Protein AF-0000000075746565 (afdb_homodimer)

pLDDT: mean 94.01, std 10.02, range [43.0, 98.94]

Organism: Desulfohalobium retbaense (strain ATCC 49708 / DSM 5692 / JCM 16813 / HR100) (NCBI:txid485915)

Sequence (376 aa):
MHNPKQRLAQLLLEKSYIEGEVTLTSGRKSDYYFDCKQTALHAEGGYLLGTLFLDLLPLDVQGVAGMTLGADPLVSAVSVLSHIQGRGLPACIVRKKAKGHGTNQFLEGMANFSDGMRVAVLEDVVTTGGSLLTACERVAAAGLEITGVYCVLDRLEGGRERLRDAGYSLTALFTRDELLRAGRGEDVMHNPKQRLAQLLLEKSYIEGEVTLTSGRKSDYYFDCKQTALHAEGGYLLGTLFLDLLPLDVQGVAGMTLGADPLVSAVSVLSHIQGRGLPACIVRKKAKGHGTNQFLEGMANFSDGMRVAVLEDVVTTGGSLLTACERVAAAGLEITGVYCVLDRLEGGRERLRDAGYSLTALFTRDELLRAGRGEDV

Structure (mmCIF, N/CA/C/O backbone):
data_AF-0000000075746565-model_v1
#
loop_
_entity.id
_entity.type
_entity.pdbx_description
1 polymer 'Orotate phosphoribosyltransferase'
#
loop_
_atom_site.group_PDB
_atom_site.id
_atom_site.type_symbol
_atom_site.label_atom_id
_atom_site.label_alt_id
_atom_site.label_comp_id
_atom_site.label_asym_id
_atom_site.label_entity_id
_atom_site.label_seq_id
_atom_site.pdbx_PDB_ins_code
_atom_site.Cartn_x
_atom_site.Cartn_y
_atom_site.Cartn_z
_atom_site.occupancy
_atom_site.B_iso_or_equiv
_atom_site.auth_seq_id
_atom_site.auth_comp_id
_atom_site.auth_asym_id
_atom_site.auth_atom_id
_atom_site.pdbx_PDB_model_num
ATOM 1 N N . MET A 1 1 ? -14.766 23.766 -11.961 1 43.09 1 MET A N 1
ATOM 2 C CA . MET A 1 1 ? -13.68 22.812 -12.18 1 43.09 1 MET A CA 1
ATOM 3 C C . MET A 1 1 ? -13.18 22.234 -10.859 1 43.09 1 MET A C 1
ATOM 5 O O . MET A 1 1 ? -12.859 22.984 -9.93 1 43.09 1 MET A O 1
ATOM 9 N N . HIS A 1 2 ? -13.578 20.953 -10.398 1 65.81 2 HIS A N 1
ATOM 10 C CA . HIS A 1 2 ? -13.594 20.516 -9.008 1 65.81 2 HIS A CA 1
ATOM 11 C C . HIS A 1 2 ? -12.188 20.469 -8.43 1 65.81 2 HIS A C 1
ATOM 13 O O . HIS A 1 2 ? -11.266 19.938 -9.055 1 65.81 2 HIS A O 1
ATOM 19 N N . ASN A 1 3 ? -11.781 21.438 -7.586 1 90.94 3 ASN A N 1
ATOM 20 C CA . ASN A 1 3 ? -10.57 21.547 -6.785 1 90.94 3 ASN A CA 1
ATOM 21 C C . ASN A 1 3 ? -10.227 20.219 -6.117 1 90.94 3 ASN A C 1
ATOM 23 O O . ASN A 1 3 ? -10.961 19.75 -5.242 1 90.94 3 ASN A O 1
ATOM 27 N N . PRO A 1 4 ? -9.211 19.484 -6.77 1 96.31 4 PRO A N 1
ATOM 28 C CA . PRO A 1 4 ? -8.875 18.156 -6.246 1 96.31 4 PRO A CA 1
ATOM 29 C C . PRO A 1 4 ? -8.703 18.156 -4.727 1 96.31 4 PRO A C 1
ATOM 31 O O . PRO A 1 4 ? -9.086 17.188 -4.062 1 96.31 4 PRO A O 1
ATOM 34 N N . LYS A 1 5 ? -8.109 19.188 -4.219 1 97.62 5 LYS A N 1
ATOM 35 C CA . LYS A 1 5 ? -7.906 19.25 -2.775 1 97.62 5 LYS A CA 1
ATOM 36 C C . LYS A 1 5 ? -9.234 19.359 -2.039 1 97.62 5 LYS A C 1
ATOM 38 O O . LYS A 1 5 ? -9.422 18.766 -0.975 1 97.62 5 LYS A O 1
ATOM 43 N N . GLN A 1 6 ? -10.18 20.109 -2.557 1 97.69 6 GLN A N 1
ATOM 44 C CA . GLN A 1 6 ? -11.508 20.203 -1.971 1 97.69 6 GLN A CA 1
ATOM 45 C C . GLN A 1 6 ? -12.25 18.875 -2.041 1 97.69 6 GLN A C 1
ATOM 47 O O . GLN A 1 6 ? -12.906 18.469 -1.077 1 97.69 6 GLN A O 1
ATOM 52 N N . ARG A 1 7 ? -12.18 18.266 -3.197 1 97.94 7 ARG A N 1
ATOM 53 C CA . ARG A 1 7 ? -12.812 16.953 -3.344 1 97.94 7 ARG A CA 1
ATOM 54 C C . ARG A 1 7 ? -12.227 15.953 -2.354 1 97.94 7 ARG A C 1
ATOM 56 O O . ARG A 1 7 ? -12.969 15.18 -1.741 1 97.94 7 ARG A O 1
ATOM 63 N N . LEU A 1 8 ? -10.898 15.984 -2.197 1 98.62 8 LEU A N 1
ATOM 64 C CA . LEU A 1 8 ? -10.266 15.117 -1.215 1 98.62 8 LEU A CA 1
ATOM 65 C C . LEU A 1 8 ? -10.781 15.414 0.188 1 98.62 8 LEU A C 1
ATOM 67 O O . LEU A 1 8 ? -11.055 14.492 0.96 1 98.62 8 LEU A O 1
ATOM 71 N N . ALA A 1 9 ? -10.867 16.672 0.493 1 98.5 9 ALA A N 1
ATOM 72 C CA . ALA A 1 9 ? -11.367 17.047 1.811 1 98.5 9 ALA A CA 1
ATOM 73 C C . ALA A 1 9 ? -12.758 16.469 2.059 1 98.5 9 ALA A C 1
ATOM 75 O O . ALA A 1 9 ? -13.039 15.969 3.148 1 98.5 9 ALA A O 1
ATOM 76 N N . GLN A 1 10 ? -13.609 16.5 1.092 1 98.25 10 GLN A N 1
ATOM 77 C CA . GLN A 1 10 ? -14.953 15.961 1.209 1 98.25 10 GLN A CA 1
ATOM 78 C C . GLN A 1 10 ? -14.914 14.453 1.472 1 98.25 10 GLN A C 1
ATOM 80 O O . GLN A 1 10 ? -15.641 13.953 2.334 1 98.25 10 GLN A O 1
ATOM 85 N N . LEU A 1 11 ? -14.078 13.797 0.753 1 98.5 11 LEU A N 1
ATOM 86 C CA . LEU A 1 11 ? -13.961 12.352 0.941 1 98.5 11 LEU A CA 1
ATOM 87 C C . LEU A 1 11 ? -13.398 12.031 2.322 1 98.5 11 LEU A C 1
ATOM 89 O O . LEU A 1 11 ? -13.844 11.086 2.975 1 98.5 11 LEU A O 1
ATOM 93 N N . LEU A 1 12 ? -12.398 12.797 2.748 1 98.62 12 LEU A N 1
ATOM 94 C CA . LEU A 1 12 ? -11.82 12.602 4.074 1 98.62 12 LEU A CA 1
ATOM 95 C C . LEU A 1 12 ? -12.875 12.789 5.16 1 98.62 12 LEU A C 1
ATOM 97 O O . LEU A 1 12 ? -12.938 12 6.105 1 98.62 12 LEU A O 1
ATOM 101 N N . LEU A 1 13 ? -13.648 13.766 5.031 1 98 13 LEU A N 1
ATOM 102 C CA . LEU A 1 13 ? -14.703 14.016 6.016 1 98 13 LEU A CA 1
ATOM 103 C C . LEU A 1 13 ? -15.742 12.898 5.984 1 98 13 LEU A C 1
ATOM 105 O O . LEU A 1 13 ? -16.281 12.516 7.027 1 98 13 LEU A O 1
ATOM 109 N N . GLU A 1 14 ? -16.016 12.406 4.867 1 97.62 14 GLU A N 1
ATOM 110 C CA . GLU A 1 14 ? -17.016 11.359 4.691 1 97.62 14 GLU A CA 1
ATOM 111 C C . GLU A 1 14 ? -16.516 10.016 5.219 1 97.62 14 GLU A C 1
ATOM 113 O O . GLU A 1 14 ? -17.266 9.281 5.863 1 97.62 14 GLU A O 1
ATOM 118 N N . LYS A 1 15 ? -15.219 9.734 4.996 1 97.62 15 LYS A N 1
ATOM 119 C CA . LYS A 1 15 ? -14.75 8.367 5.184 1 97.62 15 LYS A CA 1
ATOM 120 C C . LYS A 1 15 ? -13.828 8.258 6.395 1 97.62 15 LYS A C 1
ATOM 122 O O . LYS A 1 15 ? -13.727 7.199 7.012 1 97.62 15 LYS A O 1
ATOM 127 N N . SER A 1 16 ? -13.195 9.336 6.762 1 97.88 16 SER A N 1
ATOM 128 C CA . SER A 1 16 ? -12.055 9.195 7.664 1 97.88 16 SER A CA 1
ATOM 129 C C . SER A 1 16 ? -12.258 10.008 8.945 1 97.88 16 SER A C 1
ATOM 131 O O . SER A 1 16 ? -11.539 9.812 9.922 1 97.88 16 SER A O 1
ATOM 133 N N . TYR A 1 17 ? -13.164 10.883 8.961 1 96.69 17 TYR A N 1
ATOM 134 C CA . TYR A 1 17 ? -13.359 11.828 10.055 1 96.69 17 TYR A CA 1
ATOM 135 C C . TYR A 1 17 ? -14.633 11.508 10.836 1 96.69 17 TYR A C 1
ATOM 137 O O . TYR A 1 17 ? -15.727 11.484 10.266 1 96.69 17 TYR A O 1
ATOM 145 N N . ILE A 1 18 ? -14.5 11.242 12.125 1 93.38 18 ILE A N 1
ATOM 146 C CA . ILE A 1 18 ? -15.648 10.992 12.984 1 93.38 18 ILE A CA 1
ATOM 147 C C . ILE A 1 18 ? -15.617 11.938 14.18 1 93.38 18 ILE A C 1
ATOM 149 O O . ILE A 1 18 ? -14.648 11.938 14.953 1 93.38 18 ILE A O 1
ATOM 153 N N . GLU A 1 19 ? -16.578 12.695 14.328 1 92 19 GLU A N 1
ATOM 154 C CA . GLU A 1 19 ? -16.688 13.578 15.484 1 92 19 GLU A CA 1
ATOM 155 C C . GLU A 1 19 ? -17.109 12.805 16.734 1 92 19 GLU A C 1
ATOM 157 O O . GLU A 1 19 ? -17.938 11.891 16.641 1 92 19 GLU A O 1
ATOM 162 N N . GLY A 1 20 ? -16.547 13.102 17.875 1 91.06 20 GLY A N 1
ATOM 163 C CA . GLY A 1 20 ? -16.859 12.477 19.141 1 91.06 20 GLY A CA 1
ATOM 164 C C . GLY A 1 20 ? -15.656 12.305 20.047 1 91.06 20 GLY A C 1
ATOM 165 O O . GLY A 1 20 ? -14.516 12.328 19.578 1 91.06 20 GLY A O 1
ATOM 166 N N . GLU A 1 21 ? -15.961 12.141 21.297 1 90.81 21 GLU A N 1
ATOM 167 C CA . GLU A 1 21 ? -14.867 12 22.25 1 90.81 21 GLU A CA 1
ATOM 168 C C . GLU A 1 21 ? -14.172 10.648 22.109 1 90.81 21 GLU A C 1
ATOM 170 O O . GLU A 1 21 ? -14.828 9.617 22.016 1 90.81 21 GLU A O 1
ATOM 175 N N . VAL A 1 22 ? -12.898 10.727 21.953 1 86.12 22 VAL A N 1
ATOM 176 C CA . VAL A 1 22 ? -12.086 9.516 21.891 1 86.12 22 VAL A CA 1
ATOM 177 C C . VAL A 1 22 ? -10.844 9.672 22.75 1 86.12 22 VAL A C 1
ATOM 179 O O . VAL A 1 22 ? -10.406 10.797 23.016 1 86.12 22 VAL A O 1
ATOM 182 N N . THR A 1 23 ? -10.469 8.508 23.328 1 83.81 23 THR A N 1
ATOM 183 C CA . THR A 1 23 ? -9.219 8.5 24.078 1 83.81 23 THR A CA 1
ATOM 184 C C . THR A 1 23 ? -8.055 8.086 23.188 1 83.81 23 THR A C 1
ATOM 186 O O . THR A 1 23 ? -8.094 7.02 22.562 1 83.81 23 THR A O 1
ATOM 189 N N . LEU A 1 24 ? -7.098 8.898 23.156 1 77.5 24 LEU A N 1
ATOM 190 C CA . LEU A 1 24 ? -5.91 8.633 22.359 1 77.5 24 LEU A CA 1
ATOM 191 C C . LEU A 1 24 ? -4.984 7.648 23.062 1 77.5 24 LEU A C 1
ATOM 193 O O . LEU A 1 24 ? -5.145 7.379 24.25 1 77.5 24 LEU A O 1
ATOM 197 N N . THR A 1 25 ? -4.086 7.055 22.281 1 69.31 25 THR A N 1
ATOM 198 C CA . THR A 1 25 ? -3.143 6.094 22.828 1 69.31 25 THR A CA 1
ATOM 199 C C . THR A 1 25 ? -2.359 6.707 23.984 1 69.31 25 THR A C 1
ATOM 201 O O . THR A 1 25 ? -1.927 6 24.906 1 69.31 25 THR A O 1
ATOM 204 N N . SER A 1 26 ? -2.209 7.949 23.984 1 72.69 26 SER A N 1
ATOM 205 C CA . SER A 1 26 ? -1.484 8.68 25.031 1 72.69 26 SER A CA 1
ATOM 206 C C . SER A 1 26 ? -2.312 8.805 26.297 1 72.69 26 SER A C 1
ATOM 208 O O . SER A 1 26 ? -1.796 9.195 27.344 1 72.69 26 SER A O 1
ATOM 210 N N . GLY A 1 27 ? -3.57 8.438 26.125 1 76.38 27 GLY A N 1
ATOM 211 C CA . GLY A 1 27 ? -4.484 8.625 27.234 1 76.38 27 GLY A CA 1
ATOM 212 C C . GLY A 1 27 ? -5.223 9.953 27.172 1 76.38 27 GLY A C 1
ATOM 213 O O . GLY A 1 27 ? -6.203 10.156 27.891 1 76.38 27 GLY A O 1
ATOM 214 N N . ARG A 1 28 ? -4.785 10.867 26.297 1 82.44 28 ARG A N 1
ATOM 215 C CA . ARG A 1 28 ? -5.449 12.156 26.125 1 82.44 28 ARG A CA 1
ATOM 216 C C . ARG A 1 28 ? -6.797 11.992 25.438 1 82.44 28 ARG A C 1
ATOM 218 O O . ARG A 1 28 ? -7.008 11.031 24.688 1 82.44 28 ARG A O 1
ATOM 225 N N . LYS A 1 29 ? -7.688 12.984 25.75 1 88.38 29 LYS A N 1
ATOM 226 C CA . LYS A 1 29 ? -9 12.953 25.109 1 88.38 29 LYS A CA 1
ATOM 227 C C . LYS A 1 29 ? -9.023 13.828 23.859 1 88.38 29 LYS A C 1
ATOM 229 O O . LYS A 1 29 ? -8.383 14.883 23.812 1 88.38 29 LYS A O 1
ATOM 234 N N . SER A 1 30 ? -9.609 13.273 22.828 1 87.75 30 SER A N 1
ATOM 235 C CA . SER A 1 30 ? -9.859 14.031 21.609 1 87.75 30 SER A CA 1
ATOM 236 C C . SER A 1 30 ? -11.344 14.094 21.281 1 87.75 30 SER A C 1
ATOM 238 O O . SER A 1 30 ? -12.109 13.203 21.656 1 87.75 30 SER A O 1
ATOM 240 N N . ASP A 1 31 ? -11.648 15.156 20.578 1 92.56 31 ASP A N 1
ATOM 241 C CA . ASP A 1 31 ? -13.062 15.328 20.25 1 92.56 31 ASP A CA 1
ATOM 242 C C . ASP A 1 31 ? -13.367 14.812 18.844 1 92.56 31 ASP A C 1
ATOM 244 O O . ASP A 1 31 ? -14.477 14.992 18.344 1 92.56 31 ASP A O 1
ATOM 248 N N . TYR A 1 32 ? -12.352 14.289 18.219 1 93.62 32 TYR A N 1
ATOM 249 C CA . TYR A 1 32 ? -12.609 13.641 16.938 1 93.62 32 TYR A CA 1
ATOM 250 C C . TYR A 1 32 ? -11.641 12.492 16.703 1 93.62 32 TYR A C 1
ATOM 252 O O . TYR A 1 32 ? -10.57 12.43 17.328 1 93.62 32 TYR A O 1
ATOM 260 N N . TYR A 1 33 ? -12.055 11.609 15.914 1 92.06 33 TYR A N 1
ATOM 261 C CA . TYR A 1 33 ? -11.242 10.492 15.438 1 92.06 33 TYR A CA 1
ATOM 262 C C . TYR A 1 33 ? -10.977 10.609 13.938 1 92.06 33 TYR A C 1
ATOM 264 O O . TYR A 1 33 ? -11.844 11.07 13.188 1 92.06 33 TYR A O 1
ATOM 272 N N . PHE A 1 34 ? -9.797 10.281 13.555 1 94.62 34 PHE A N 1
ATOM 273 C CA . PHE A 1 34 ? -9.398 10.375 12.156 1 94.62 34 PHE A CA 1
ATOM 274 C C . PHE A 1 34 ? -8.617 9.141 11.734 1 94.62 34 PHE A C 1
ATOM 276 O O . PHE A 1 34 ? -7.559 8.844 12.289 1 94.62 34 PHE A O 1
ATOM 283 N N . ASP A 1 35 ? -9.164 8.398 10.758 1 95 35 ASP A N 1
ATOM 284 C CA . ASP A 1 35 ? -8.5 7.246 10.164 1 95 35 ASP A CA 1
ATOM 285 C C . ASP A 1 35 ? -8.32 7.422 8.664 1 95 35 ASP A C 1
ATOM 287 O O . ASP A 1 35 ? -9.195 7.059 7.879 1 95 35 ASP A O 1
ATOM 291 N N . CYS A 1 36 ? -7.156 7.863 8.258 1 97.81 36 CYS A N 1
ATOM 292 C CA . CYS A 1 36 ? -6.867 8.219 6.875 1 97.81 36 CYS A CA 1
ATOM 293 C C . CYS A 1 36 ? -6.922 6.996 5.969 1 97.81 36 CYS A C 1
ATOM 295 O O . CYS A 1 36 ? -7.105 7.121 4.758 1 97.81 36 CYS A O 1
ATOM 297 N N . LYS A 1 37 ? -6.781 5.824 6.543 1 98.06 37 LYS A N 1
ATOM 298 C CA . LYS A 1 37 ? -6.703 4.613 5.73 1 98.06 37 LYS A CA 1
ATOM 299 C C . LYS A 1 37 ? -8.016 4.352 5 1 98.06 37 LYS A C 1
ATOM 301 O O . LYS A 1 37 ? -8.023 3.799 3.9 1 98.06 37 LYS A O 1
ATOM 306 N N . GLN A 1 38 ? -9.117 4.797 5.617 1 98.38 38 GLN A N 1
ATOM 307 C CA . GLN A 1 38 ? -10.398 4.633 4.949 1 98.38 38 GLN A CA 1
ATOM 308 C C . GLN A 1 38 ? -10.422 5.359 3.607 1 98.38 38 GLN A C 1
ATOM 310 O O . GLN A 1 38 ? -10.898 4.82 2.607 1 98.38 38 GLN A O 1
ATOM 315 N N . THR A 1 39 ? -9.836 6.566 3.553 1 98.81 39 THR A N 1
ATOM 316 C CA . THR A 1 39 ? -9.789 7.348 2.322 1 98.81 39 THR A CA 1
ATOM 317 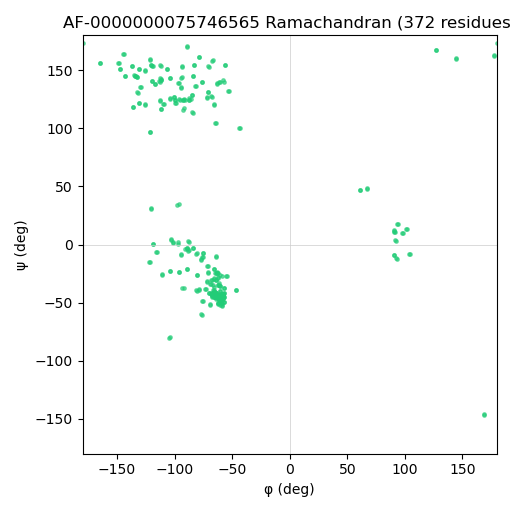C C . THR A 1 39 ? -8.664 6.859 1.413 1 98.81 39 THR A C 1
ATOM 319 O O . THR A 1 39 ? -8.836 6.766 0.197 1 98.81 39 THR A O 1
ATOM 322 N N . ALA A 1 40 ? -7.527 6.531 2.016 1 98.94 40 ALA A N 1
ATOM 323 C CA . ALA A 1 40 ? -6.367 6.105 1.236 1 98.94 40 ALA A CA 1
ATOM 324 C C . ALA A 1 40 ? -6.648 4.797 0.502 1 98.94 40 ALA A C 1
ATOM 326 O O . ALA A 1 40 ? -6.066 4.531 -0.551 1 98.94 40 ALA A O 1
ATOM 327 N N . LEU A 1 41 ? -7.59 4.016 1.019 1 98.88 41 LEU A N 1
ATOM 328 C CA . LEU A 1 41 ? -7.926 2.721 0.438 1 98.88 41 LEU A CA 1
ATOM 329 C C . LEU A 1 41 ? -9.227 2.803 -0.354 1 98.88 41 LEU A C 1
ATOM 331 O O . LEU A 1 41 ? -9.75 1.779 -0.805 1 98.88 41 LEU A O 1
ATOM 335 N N . HIS A 1 42 ? -9.797 3.988 -0.481 1 98.94 42 HIS A N 1
ATOM 336 C CA . HIS A 1 42 ? -10.844 4.34 -1.439 1 98.94 42 HIS A CA 1
ATOM 337 C C . HIS A 1 42 ? -10.25 4.66 -2.807 1 98.94 42 HIS A C 1
ATOM 339 O O . HIS A 1 42 ? -9.242 5.371 -2.902 1 98.94 42 HIS A O 1
ATOM 345 N N . ALA A 1 43 ? -10.883 4.152 -3.877 1 98.94 43 ALA A N 1
ATOM 346 C CA . ALA A 1 43 ? -10.273 4.254 -5.199 1 98.94 43 ALA A CA 1
ATOM 347 C C . ALA A 1 43 ? -10.023 5.715 -5.574 1 98.94 43 ALA A C 1
ATOM 349 O O . ALA A 1 43 ? -8.898 6.086 -5.926 1 98.94 43 ALA A O 1
ATOM 350 N N . GLU A 1 44 ? -10.992 6.523 -5.496 1 98.88 44 GLU A N 1
ATOM 351 C CA . GLU A 1 44 ? -10.836 7.941 -5.805 1 98.88 44 GLU A CA 1
ATOM 352 C C . GLU A 1 44 ? -9.961 8.641 -4.77 1 98.88 44 GLU A C 1
ATOM 354 O O . GLU A 1 44 ? -9.133 9.484 -5.117 1 98.88 44 GLU A O 1
ATOM 359 N N . GLY A 1 45 ? -10.172 8.312 -3.506 1 98.94 45 GLY A N 1
ATOM 360 C CA . GLY A 1 45 ? -9.383 8.906 -2.436 1 98.94 45 GLY A CA 1
ATOM 361 C C . GLY A 1 45 ? -7.898 8.641 -2.57 1 98.94 45 GLY A C 1
ATOM 362 O O . GLY A 1 45 ? -7.082 9.555 -2.42 1 98.94 45 GLY A O 1
ATOM 363 N N . GLY A 1 46 ? -7.562 7.371 -2.82 1 98.94 46 GLY A N 1
ATOM 364 C CA . GLY A 1 46 ? -6.168 7.035 -3.059 1 98.94 46 GLY A CA 1
ATOM 365 C C . GLY A 1 46 ? -5.566 7.789 -4.23 1 98.94 46 GLY A C 1
ATOM 366 O O . GLY A 1 46 ? -4.422 8.242 -4.16 1 98.94 46 GLY A O 1
ATOM 367 N N . TYR A 1 47 ? -6.336 7.875 -5.293 1 98.94 47 TYR A N 1
ATOM 368 C CA . TYR A 1 47 ? -5.902 8.617 -6.473 1 98.94 47 TYR A CA 1
ATOM 369 C C . TYR A 1 47 ? -5.645 10.078 -6.137 1 98.94 47 TYR A C 1
ATOM 371 O O . TYR A 1 47 ? -4.605 10.633 -6.504 1 98.94 47 TYR A O 1
ATOM 379 N N . LEU A 1 48 ? -6.551 10.727 -5.441 1 98.88 48 LEU A N 1
ATOM 380 C CA . LEU A 1 48 ? -6.426 12.141 -5.09 1 98.88 48 LEU A CA 1
ATOM 381 C C . LEU A 1 48 ? -5.246 12.359 -4.148 1 98.88 48 LEU A C 1
ATOM 383 O O . LEU A 1 48 ? -4.48 13.312 -4.316 1 98.88 48 LEU A O 1
ATOM 387 N N . LEU A 1 49 ? -5.105 11.492 -3.152 1 98.94 49 LEU A N 1
ATOM 388 C CA . LEU A 1 49 ? -3.977 11.602 -2.238 1 98.94 49 LEU A CA 1
ATOM 389 C C . LEU A 1 49 ? -2.654 11.469 -2.986 1 98.94 49 LEU A C 1
ATOM 391 O O . LEU A 1 49 ? -1.753 12.289 -2.812 1 98.94 49 LEU A O 1
ATOM 395 N N . GLY A 1 50 ? -2.537 10.445 -3.836 1 98.88 50 GLY A N 1
ATOM 396 C CA . GLY A 1 50 ? -1.323 10.242 -4.609 1 98.88 50 GLY A CA 1
ATOM 397 C C . GLY A 1 50 ? -0.981 11.43 -5.496 1 98.88 50 GLY A C 1
ATOM 398 O O . GLY A 1 50 ? 0.171 11.867 -5.539 1 98.88 50 GLY A O 1
ATOM 399 N N . THR A 1 51 ? -1.997 11.961 -6.16 1 98.62 51 THR A N 1
ATOM 400 C CA . THR A 1 51 ? -1.802 13.07 -7.09 1 98.62 51 THR A CA 1
ATOM 401 C C . THR A 1 51 ? -1.396 14.336 -6.34 1 98.62 51 THR A C 1
ATOM 403 O O . THR A 1 51 ? -0.484 15.047 -6.762 1 98.62 51 THR A O 1
ATOM 406 N N . LEU A 1 52 ? -2.029 14.625 -5.242 1 98.75 52 LEU A N 1
ATOM 407 C CA . LEU A 1 52 ? -1.762 15.844 -4.488 1 98.75 52 LEU A CA 1
ATOM 408 C C . LEU A 1 52 ? -0.388 15.789 -3.828 1 98.75 52 LEU A C 1
ATOM 410 O O . LEU A 1 52 ? 0.333 16.781 -3.797 1 98.75 52 LEU A O 1
ATOM 414 N N . PHE A 1 53 ? -0.04 14.594 -3.264 1 98.81 53 PHE A N 1
ATOM 415 C CA . PHE A 1 53 ? 1.315 14.453 -2.746 1 98.81 53 PHE A CA 1
ATOM 416 C C . PHE A 1 53 ? 2.342 14.648 -3.855 1 98.81 53 PHE A C 1
ATOM 418 O O . PHE A 1 53 ? 3.334 15.359 -3.67 1 98.81 53 PHE A O 1
ATOM 425 N N . LEU A 1 54 ? 2.102 14.016 -4.988 1 98.38 54 LEU A N 1
ATOM 426 C CA . LEU A 1 54 ? 3.029 14.141 -6.105 1 98.38 54 LEU A CA 1
ATOM 427 C C . LEU A 1 54 ? 3.213 15.602 -6.504 1 98.38 54 LEU A C 1
ATOM 429 O O . LEU A 1 54 ? 4.328 16.031 -6.809 1 98.38 54 LEU A O 1
ATOM 433 N N . ASP A 1 55 ? 2.152 16.375 -6.438 1 97.56 55 ASP A N 1
ATOM 434 C CA . ASP A 1 55 ? 2.191 17.797 -6.785 1 97.56 55 ASP A CA 1
ATOM 435 C C . ASP A 1 55 ? 3.016 18.578 -5.773 1 97.56 55 ASP A C 1
ATOM 437 O O . ASP A 1 55 ? 3.621 19.594 -6.113 1 97.56 55 ASP A O 1
ATOM 441 N N . LEU A 1 56 ? 3.035 18.125 -4.527 1 97.62 56 LEU A N 1
ATOM 442 C CA . LEU A 1 56 ? 3.74 18.828 -3.457 1 97.62 56 LEU A CA 1
ATOM 443 C C . LEU A 1 56 ? 5.23 18.516 -3.494 1 97.62 56 LEU A C 1
ATOM 445 O O . LEU A 1 56 ? 6.047 19.281 -2.988 1 97.62 56 LEU A O 1
ATOM 449 N N . LEU A 1 57 ? 5.566 17.375 -4.02 1 98.44 57 LEU A N 1
ATOM 450 C CA . LEU A 1 57 ? 6.949 16.922 -3.943 1 98.44 57 LEU A CA 1
ATOM 451 C C . LEU A 1 57 ? 7.852 17.75 -4.855 1 98.44 57 LEU A C 1
ATOM 453 O O . LEU A 1 57 ? 7.547 17.922 -6.035 1 98.44 57 LEU A O 1
ATOM 457 N N . PRO A 1 58 ? 8.969 18.203 -4.301 1 98 58 PRO A N 1
ATOM 458 C CA . PRO A 1 58 ? 9.969 18.844 -5.164 1 98 58 PRO A CA 1
ATOM 459 C C . PRO A 1 58 ? 10.422 17.938 -6.305 1 98 58 PRO A C 1
ATOM 461 O O . PRO A 1 58 ? 10.43 16.719 -6.16 1 98 58 PRO A O 1
ATOM 464 N N . LEU A 1 59 ? 10.883 18.516 -7.402 1 97.06 59 LE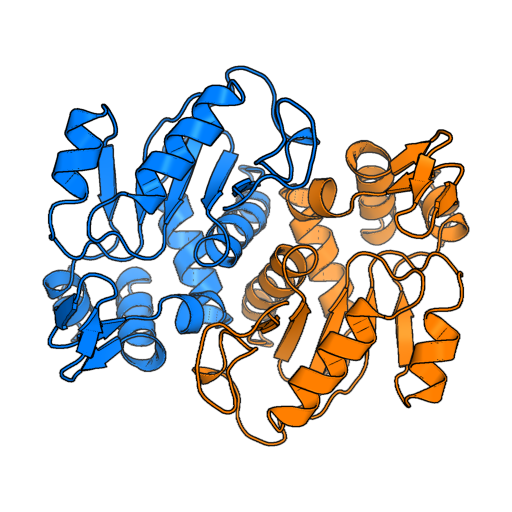U A N 1
ATOM 465 C CA . LEU A 1 59 ? 11.211 17.766 -8.609 1 97.06 59 LEU A CA 1
ATOM 466 C C . LEU A 1 59 ? 12.477 16.938 -8.414 1 97.06 59 LEU A C 1
ATOM 468 O O . LEU A 1 59 ? 12.734 16 -9.172 1 97.06 59 LEU A O 1
ATOM 472 N N . ASP A 1 60 ? 13.266 17.266 -7.441 1 97.56 60 ASP A N 1
ATOM 473 C CA . ASP A 1 60 ? 14.531 16.547 -7.254 1 97.56 60 ASP A CA 1
ATOM 474 C C . ASP A 1 60 ? 14.344 15.336 -6.34 1 97.56 60 ASP A C 1
ATOM 476 O O . ASP A 1 60 ? 15.297 14.594 -6.09 1 97.56 60 ASP A O 1
ATOM 480 N N . VAL A 1 61 ? 13.164 15.156 -5.809 1 98.69 61 VAL A N 1
ATOM 481 C CA . VAL A 1 61 ? 12.867 13.945 -5.051 1 98.69 61 VAL A CA 1
ATOM 482 C C . VAL A 1 61 ? 12.969 12.719 -5.965 1 98.69 61 VAL A C 1
ATOM 484 O O . VAL A 1 61 ? 12.469 12.742 -7.09 1 98.69 61 VAL A O 1
ATOM 487 N N . GLN A 1 62 ? 13.562 11.656 -5.449 1 98.88 62 GLN A N 1
ATOM 488 C CA . GLN A 1 62 ? 13.844 10.492 -6.281 1 98.88 62 GLN A CA 1
ATOM 489 C C . GLN A 1 62 ? 13.117 9.258 -5.77 1 98.88 62 GLN A C 1
ATOM 491 O O . GLN A 1 62 ? 13.219 8.18 -6.359 1 98.88 62 GLN A O 1
ATOM 496 N N . GLY A 1 63 ? 12.375 9.352 -4.73 1 98.88 63 GLY A N 1
ATOM 497 C CA . GLY A 1 63 ? 11.57 8.281 -4.16 1 98.88 63 GLY A CA 1
ATOM 498 C C . GLY A 1 63 ? 10.789 8.703 -2.934 1 98.88 63 GLY A C 1
ATOM 499 O O . GLY A 1 63 ? 10.945 9.828 -2.453 1 98.88 63 GLY A O 1
ATOM 500 N N . VAL A 1 64 ? 9.945 7.848 -2.443 1 98.94 64 VAL A N 1
ATOM 501 C CA . VAL A 1 64 ? 9.141 8.148 -1.263 1 98.94 64 VAL A CA 1
ATOM 502 C C . VAL A 1 64 ? 9.234 6.988 -0.271 1 98.94 64 VAL A C 1
ATOM 504 O O . VAL A 1 64 ? 9.43 5.84 -0.667 1 98.94 64 VAL A O 1
ATOM 507 N N . ALA A 1 65 ? 9.102 7.301 0.98 1 98.88 65 ALA A N 1
ATOM 508 C CA . ALA A 1 65 ? 9.109 6.324 2.064 1 98.88 65 ALA A CA 1
ATOM 509 C C . ALA A 1 65 ? 8.016 6.629 3.088 1 98.88 65 ALA A C 1
ATOM 511 O O . ALA A 1 65 ? 7.543 7.766 3.176 1 98.88 65 ALA A O 1
ATOM 512 N N . GLY A 1 66 ? 7.59 5.625 3.744 1 98.56 66 GLY A N 1
ATOM 513 C CA . GLY A 1 66 ? 6.609 5.824 4.797 1 98.56 66 GLY A CA 1
ATOM 514 C C . GLY A 1 66 ? 6.465 4.625 5.715 1 98.56 66 GLY A C 1
ATOM 515 O O . GLY A 1 66 ? 6.668 3.486 5.293 1 98.56 66 GLY A O 1
ATOM 516 N N . MET A 1 67 ? 6.016 4.871 6.879 1 97.25 67 MET A N 1
ATOM 517 C CA . MET A 1 67 ? 5.949 3.846 7.914 1 97.25 67 MET A CA 1
ATOM 518 C C . MET A 1 67 ? 4.664 3.035 7.789 1 97.25 67 MET A C 1
ATOM 520 O O . MET A 1 67 ? 3.572 3.602 7.695 1 97.25 67 MET A O 1
ATOM 524 N N . THR A 1 68 ? 4.766 1.716 7.754 1 96.44 68 THR A N 1
ATOM 525 C CA . THR A 1 68 ? 3.627 0.806 7.746 1 96.44 68 THR A CA 1
ATOM 526 C C . THR A 1 68 ? 2.791 0.975 9.008 1 96.44 68 THR A C 1
ATOM 528 O O . THR A 1 68 ? 3.328 1.28 10.078 1 96.44 68 THR A O 1
ATOM 531 N N . LEU A 1 69 ? 1.605 0.948 8.992 1 94.69 69 LEU A N 1
ATOM 532 C CA . LEU A 1 69 ? 0.676 0.546 7.945 1 94.69 69 LEU A CA 1
ATOM 533 C C . LEU A 1 69 ? 0.039 1.766 7.285 1 94.69 69 LEU A C 1
ATOM 535 O O . LEU A 1 69 ? -0.325 1.722 6.109 1 94.69 69 LEU A O 1
ATOM 539 N N . GLY A 1 70 ? 0.002 2.904 7.973 1 95.5 70 GLY A N 1
ATOM 540 C CA . GLY A 1 70 ? -0.733 4.078 7.535 1 95.5 70 GLY A CA 1
ATOM 541 C C . GLY A 1 70 ? -0.197 4.672 6.242 1 95.5 70 GLY A C 1
ATOM 542 O O . GLY A 1 70 ? -0.958 5.215 5.441 1 95.5 70 GLY A O 1
ATOM 543 N N . ALA A 1 71 ? 1.02 4.543 6.023 1 98.25 71 ALA A N 1
ATOM 544 C CA . ALA A 1 71 ? 1.644 5.199 4.875 1 98.25 71 ALA A CA 1
ATOM 545 C C . ALA A 1 71 ? 1.701 4.258 3.676 1 98.25 71 ALA A C 1
ATOM 547 O O . ALA A 1 71 ? 2.002 4.684 2.559 1 98.25 71 ALA A O 1
ATOM 548 N N . ASP A 1 72 ? 1.378 2.99 3.826 1 98.69 72 ASP A N 1
ATOM 549 C CA . ASP A 1 72 ? 1.544 1.994 2.773 1 98.69 72 ASP A CA 1
ATOM 550 C C . ASP A 1 72 ? 0.749 2.375 1.525 1 98.69 72 ASP A C 1
ATOM 552 O O . ASP A 1 72 ? 1.304 2.441 0.427 1 98.69 72 ASP A O 1
ATOM 556 N N . PRO A 1 73 ? -0.555 2.701 1.729 1 98.94 73 PRO A N 1
ATOM 557 C CA . PRO A 1 73 ? -1.289 3.062 0.513 1 98.94 73 PRO A CA 1
ATOM 558 C C . PRO A 1 73 ? -0.861 4.414 -0.055 1 98.94 73 PRO A C 1
ATOM 560 O O . PRO A 1 73 ? -1.044 4.672 -1.247 1 98.94 73 PRO A O 1
ATOM 563 N N . LEU A 1 74 ? -0.309 5.297 0.777 1 98.94 74 LEU A N 1
ATOM 564 C CA . LEU A 1 74 ? 0.131 6.609 0.32 1 98.94 74 LEU A CA 1
ATOM 565 C C . LEU A 1 74 ? 1.351 6.492 -0.587 1 98.94 74 LEU A C 1
ATOM 567 O O . LEU A 1 74 ? 1.341 6.984 -1.718 1 98.94 74 LEU A O 1
ATOM 571 N N . VAL A 1 75 ? 2.381 5.781 -0.121 1 98.94 75 VAL A N 1
ATOM 572 C CA . VAL A 1 75 ? 3.619 5.688 -0.891 1 98.94 75 VAL A CA 1
ATOM 573 C C . VAL A 1 75 ? 3.379 4.863 -2.154 1 98.94 75 VAL A C 1
ATOM 575 O O . VAL A 1 75 ? 3.957 5.148 -3.207 1 98.94 75 VAL A O 1
ATOM 578 N N . SER A 1 76 ? 2.496 3.84 -2.088 1 98.94 76 SER A N 1
ATOM 579 C CA . SER A 1 76 ? 2.166 3.035 -3.26 1 98.94 76 SER A CA 1
ATOM 580 C C . SER A 1 76 ? 1.448 3.869 -4.316 1 98.94 76 SER A C 1
ATOM 582 O O . SER A 1 76 ? 1.772 3.789 -5.504 1 98.94 76 SER A O 1
ATOM 584 N N . ALA A 1 77 ? 0.473 4.672 -3.885 1 98.94 77 ALA A N 1
ATOM 585 C CA . ALA A 1 77 ? -0.271 5.527 -4.809 1 98.94 77 ALA A CA 1
ATOM 586 C C . ALA A 1 77 ? 0.651 6.535 -5.488 1 98.94 77 ALA A C 1
ATOM 588 O O . ALA A 1 77 ? 0.607 6.699 -6.707 1 98.94 77 ALA A O 1
ATOM 589 N N . VAL A 1 78 ? 1.492 7.172 -4.672 1 98.94 78 VAL A N 1
ATOM 590 C CA . VAL A 1 78 ? 2.416 8.156 -5.223 1 98.94 78 VAL A CA 1
ATOM 591 C C . VAL A 1 78 ? 3.33 7.492 -6.25 1 98.94 78 VAL A C 1
ATOM 593 O O . VAL A 1 78 ? 3.549 8.031 -7.336 1 98.94 78 VAL A O 1
ATOM 596 N N . SER A 1 79 ? 3.834 6.34 -5.926 1 98.94 79 SER A N 1
ATOM 597 C CA . SER A 1 79 ? 4.77 5.641 -6.805 1 98.94 79 SER A CA 1
ATOM 598 C C . SER A 1 79 ? 4.113 5.285 -8.133 1 98.94 79 SER A C 1
ATOM 600 O O . SER A 1 79 ? 4.617 5.656 -9.195 1 98.94 79 SER A O 1
ATOM 602 N N . VAL A 1 80 ? 2.986 4.695 -8.078 1 98.88 80 VAL A N 1
ATOM 603 C CA . VAL A 1 80 ? 2.277 4.242 -9.266 1 98.88 80 VAL A CA 1
ATOM 604 C C . VAL A 1 80 ? 1.887 5.441 -10.125 1 98.88 80 VAL A C 1
ATOM 606 O O . VAL A 1 80 ? 2.096 5.438 -11.344 1 98.88 80 VAL A O 1
ATOM 609 N N . LEU A 1 81 ? 1.396 6.465 -9.555 1 98.88 81 LEU A N 1
ATOM 610 C CA . LEU A 1 81 ? 0.949 7.641 -10.297 1 98.88 81 LEU A CA 1
ATOM 611 C C . LEU A 1 81 ? 2.139 8.422 -10.852 1 98.88 81 LEU A C 1
ATOM 613 O O . LEU A 1 81 ? 2.039 9.047 -11.906 1 98.88 81 LEU A O 1
ATOM 617 N N . SER A 1 82 ? 3.244 8.367 -10.109 1 98.88 82 SER A N 1
ATOM 618 C CA . SER A 1 82 ? 4.445 9.031 -10.609 1 98.88 82 SER A CA 1
ATOM 619 C C . SER A 1 82 ? 4.914 8.414 -11.922 1 98.88 82 SER A C 1
ATOM 621 O O . SER A 1 82 ? 5.457 9.102 -12.781 1 98.88 82 SER A O 1
ATOM 623 N N . HIS A 1 83 ? 4.73 7.066 -12.031 1 98.81 83 HIS A N 1
ATOM 624 C CA . HIS A 1 83 ? 5.051 6.418 -13.297 1 98.81 83 HIS A CA 1
ATOM 625 C C . HIS A 1 83 ? 4.195 6.977 -14.43 1 98.81 83 HIS A C 1
ATOM 627 O O . HIS A 1 83 ? 4.711 7.289 -15.508 1 98.81 83 HIS A O 1
ATOM 633 N N . ILE A 1 84 ? 2.975 7.105 -14.219 1 98.31 84 ILE A N 1
ATOM 634 C CA . ILE A 1 84 ? 2.035 7.609 -15.211 1 98.31 84 ILE A CA 1
ATOM 635 C C . ILE A 1 84 ? 2.422 9.031 -15.617 1 98.31 84 ILE A C 1
ATOM 637 O O . ILE A 1 84 ? 2.318 9.398 -16.781 1 98.31 84 ILE A O 1
ATOM 641 N N . GLN A 1 85 ? 2.924 9.789 -14.656 1 97.31 85 GLN A N 1
ATOM 642 C CA . GLN A 1 85 ? 3.258 11.188 -14.906 1 97.31 85 GLN A CA 1
ATOM 643 C C . GLN A 1 85 ? 4.695 11.328 -15.406 1 97.31 85 GLN A C 1
ATOM 645 O O . GLN A 1 85 ? 5.18 12.438 -15.609 1 97.31 85 GLN A O 1
ATOM 650 N N . GLY A 1 86 ? 5.441 10.258 -15.484 1 97.81 86 GLY A N 1
ATOM 651 C CA . GLY A 1 86 ? 6.766 10.273 -16.094 1 97.81 86 GLY A CA 1
ATOM 652 C C . GLY A 1 86 ? 7.875 10.562 -15.102 1 97.81 86 GLY A C 1
ATOM 653 O O . GLY A 1 86 ? 9.008 10.844 -15.492 1 97.81 86 GLY A O 1
ATOM 654 N N . ARG A 1 87 ? 7.645 10.555 -13.805 1 98.06 87 ARG A N 1
ATOM 655 C CA . ARG A 1 87 ? 8.664 10.82 -12.789 1 98.06 87 ARG A CA 1
ATOM 656 C C . ARG A 1 87 ? 9.32 9.531 -12.32 1 98.06 87 ARG A C 1
ATOM 658 O O . ARG A 1 87 ? 10.523 9.5 -12.055 1 98.06 87 ARG A O 1
ATOM 665 N N . GLY A 1 88 ? 8.516 8.461 -12.203 1 98.62 88 GLY A N 1
ATOM 666 C CA . GLY A 1 88 ? 9.039 7.141 -11.922 1 98.62 88 GLY A CA 1
ATOM 667 C C . GLY A 1 88 ? 9.641 7.02 -10.531 1 98.62 88 GLY A C 1
ATOM 668 O O . GLY A 1 88 ? 10.758 6.531 -10.375 1 98.62 88 GLY A O 1
ATOM 669 N N . LEU A 1 89 ? 8.969 7.473 -9.445 1 98.94 89 LEU A N 1
ATOM 670 C CA . LEU A 1 89 ? 9.453 7.473 -8.07 1 98.94 89 LEU A CA 1
ATOM 671 C C . LEU A 1 89 ? 9.195 6.125 -7.402 1 98.94 89 LEU A C 1
ATOM 673 O O . LEU A 1 89 ? 8.039 5.742 -7.195 1 98.94 89 LEU A O 1
ATOM 677 N N . PRO A 1 90 ? 10.273 5.367 -7.062 1 98.94 90 PRO A N 1
ATOM 678 C CA . PRO A 1 90 ? 10.047 4.164 -6.258 1 98.94 90 PRO A CA 1
ATOM 679 C C . PRO A 1 90 ? 9.586 4.484 -4.84 1 98.94 90 PRO A C 1
ATOM 681 O O . PRO A 1 90 ? 9.719 5.625 -4.383 1 98.94 90 PRO A O 1
ATOM 684 N N . ALA A 1 91 ? 8.953 3.523 -4.238 1 98.94 91 ALA A N 1
ATOM 685 C CA . ALA A 1 91 ? 8.508 3.631 -2.852 1 98.94 91 ALA A CA 1
ATOM 686 C C . ALA A 1 91 ? 9.281 2.68 -1.947 1 98.94 91 ALA A C 1
ATOM 688 O O . ALA A 1 91 ? 9.828 1.676 -2.412 1 98.94 91 ALA A O 1
ATOM 689 N N . CYS A 1 92 ? 9.359 3.033 -0.773 1 98.19 92 CYS A N 1
ATOM 690 C CA . CYS A 1 92 ? 9.922 2.219 0.297 1 98.19 92 CYS A CA 1
ATOM 691 C C . CYS A 1 92 ? 9 2.189 1.506 1 98.19 92 CYS A C 1
ATOM 693 O O . CYS A 1 92 ? 8.5 3.23 1.938 1 98.19 92 CYS A O 1
ATOM 695 N N . ILE A 1 93 ? 8.727 0.992 2.02 1 98.31 93 ILE A N 1
ATOM 696 C CA . ILE A 1 93 ? 7.91 0.868 3.223 1 98.31 93 ILE A CA 1
ATOM 697 C C . ILE A 1 93 ? 8.812 0.643 4.434 1 98.31 93 ILE A C 1
ATOM 699 O O . ILE A 1 93 ? 9.664 -0.245 4.426 1 98.31 93 ILE A O 1
ATOM 703 N N . VAL A 1 94 ? 8.625 1.477 5.445 1 97.62 94 VAL A N 1
ATOM 704 C CA . VAL A 1 94 ? 9.383 1.393 6.691 1 97.62 94 VAL A CA 1
ATOM 705 C C . VAL A 1 94 ? 8.617 0.537 7.699 1 97.62 94 VAL A C 1
ATOM 707 O O . VAL A 1 94 ? 7.465 0.834 8.031 1 97.62 94 VAL A O 1
ATOM 710 N N . ARG A 1 95 ? 9.266 -0.495 8.211 1 94.75 95 ARG A N 1
ATOM 711 C CA . ARG A 1 95 ? 8.641 -1.398 9.172 1 94.75 95 ARG A CA 1
ATOM 712 C C . ARG A 1 95 ? 8.719 -0.832 10.586 1 94.75 95 ARG A C 1
ATOM 714 O O . ARG A 1 95 ? 9.672 -0.126 10.93 1 94.75 95 ARG A O 1
ATOM 721 N N . LYS A 1 96 ? 7.812 -1.245 11.398 1 87.56 96 LYS A N 1
ATOM 722 C CA . LYS A 1 96 ? 7.816 -0.853 12.805 1 87.56 96 LYS A CA 1
ATOM 723 C C . LYS A 1 96 ? 8.828 -1.677 13.602 1 87.56 96 LYS A C 1
ATOM 725 O O . LYS A 1 96 ? 9.492 -1.154 14.492 1 87.56 96 LYS A O 1
ATOM 730 N N . LYS A 1 97 ? 8.875 -2.906 13.266 1 79.94 97 LYS A N 1
ATOM 731 C CA . LYS A 1 97 ? 9.82 -3.836 13.883 1 79.94 97 LYS A CA 1
ATOM 732 C C . LYS A 1 97 ? 10.742 -4.453 12.836 1 79.94 97 LYS A C 1
ATOM 734 O O . LYS A 1 97 ? 10.352 -4.629 11.68 1 79.94 97 LYS A O 1
ATOM 739 N N . ALA A 1 98 ? 11.852 -4.836 13.266 1 70.5 98 ALA A N 1
ATOM 740 C CA . ALA A 1 98 ? 12.867 -5.371 12.367 1 70.5 98 ALA A CA 1
ATOM 741 C C . ALA A 1 98 ? 12.43 -6.703 11.773 1 70.5 98 ALA A C 1
ATOM 743 O O . ALA A 1 98 ? 11.797 -7.516 12.453 1 70.5 98 ALA A O 1
ATOM 744 N N . LYS A 1 99 ? 12.406 -7 10.414 1 59.94 99 LYS A N 1
ATOM 745 C CA . LYS A 1 99 ? 12.062 -8.25 9.742 1 59.94 99 LYS A CA 1
ATOM 746 C C . LYS A 1 99 ? 12.961 -9.391 10.195 1 59.94 99 LYS A C 1
ATOM 748 O O . LYS A 1 99 ? 12.531 -10.547 10.25 1 59.94 99 LYS A O 1
ATOM 753 N N . GLY A 1 100 ? 14.281 -9.07 10.656 1 61.31 100 GLY A N 1
ATOM 754 C CA . GLY A 1 100 ? 15.391 -9.977 10.914 1 61.31 100 GLY A CA 1
ATOM 755 C C . GLY A 1 100 ? 16.703 -9.25 11.133 1 61.31 100 GLY A C 1
ATOM 756 O O . GLY A 1 100 ? 16.766 -8.258 11.867 1 61.31 100 GLY A O 1
ATOM 757 N N . HIS A 1 101 ? 17.672 -10.062 10.602 1 55.16 101 HIS A N 1
ATOM 758 C CA . HIS A 1 101 ? 19.016 -9.547 10.828 1 55.16 101 HIS A CA 1
ATOM 759 C C . HIS A 1 101 ? 19.5 -8.719 9.641 1 55.16 101 HIS A C 1
ATOM 761 O O . HIS A 1 101 ? 19 -8.875 8.523 1 55.16 101 HIS A O 1
ATOM 767 N N . GLY A 1 102 ? 20.234 -7.629 9.719 1 52.16 102 GLY A N 1
ATOM 768 C CA . GLY A 1 102 ? 20.953 -6.863 8.711 1 52.16 102 GLY A CA 1
ATOM 769 C C . GLY A 1 102 ? 20.594 -5.391 8.719 1 52.16 102 GLY A C 1
ATOM 770 O O . GLY A 1 102 ? 19.703 -4.969 9.445 1 52.16 102 GLY A O 1
ATOM 771 N N . THR A 1 103 ? 21.344 -4.547 8.047 1 46.5 103 THR A N 1
ATOM 772 C CA . THR A 1 103 ? 21.281 -3.092 8.008 1 46.5 103 THR A CA 1
ATOM 773 C C . THR A 1 103 ? 19.938 -2.619 7.461 1 46.5 103 THR A C 1
ATOM 775 O O . THR A 1 103 ? 19.438 -1.569 7.863 1 46.5 103 THR A O 1
ATOM 778 N N . ASN A 1 104 ? 19.344 -3.359 6.5 1 59.69 104 ASN A N 1
ATOM 779 C CA . ASN A 1 104 ? 18.094 -2.961 5.848 1 59.69 104 ASN A CA 1
ATOM 780 C C . ASN A 1 104 ? 16.891 -3.625 6.492 1 59.69 104 ASN A C 1
ATOM 782 O O . ASN A 1 104 ? 15.883 -3.881 5.824 1 59.69 104 ASN A O 1
ATOM 786 N N . GLN A 1 105 ? 17.109 -3.734 7.73 1 76.44 105 GLN A N 1
ATOM 787 C CA . GLN A 1 105 ? 16.188 -4.637 8.422 1 76.44 105 GLN A CA 1
ATOM 788 C C . GLN A 1 105 ? 14.82 -3.988 8.625 1 76.44 105 GLN A C 1
ATOM 790 O O . GLN A 1 105 ? 13.82 -4.68 8.82 1 76.44 105 GLN A O 1
ATOM 795 N N . PHE A 1 106 ? 14.852 -2.613 8.234 1 92 106 PHE A N 1
ATOM 796 C CA . PHE A 1 106 ? 13.578 -1.973 8.539 1 92 106 PHE A CA 1
ATOM 797 C C . PHE A 1 106 ? 12.883 -1.506 7.266 1 92 106 PHE A C 1
ATOM 799 O O . PHE A 1 106 ? 11.766 -0.996 7.312 1 92 106 PHE A O 1
ATOM 806 N N . LEU A 1 107 ? 13.57 -1.633 6.168 1 96.12 107 LEU A N 1
ATOM 807 C CA . LEU A 1 107 ? 13.008 -1.039 4.961 1 96.12 107 LEU A CA 1
ATOM 808 C C . LEU A 1 107 ? 12.711 -2.111 3.916 1 96.12 107 LEU A C 1
ATOM 810 O O . LEU A 1 107 ? 13.516 -3.021 3.709 1 96.12 107 LEU A O 1
ATOM 814 N N . GLU A 1 108 ? 11.586 -1.968 3.283 1 96.94 108 GLU A N 1
ATOM 815 C CA . GLU A 1 108 ? 11.227 -2.781 2.125 1 96.94 108 GLU A CA 1
ATOM 816 C C . GLU A 1 108 ? 11.383 -1.993 0.827 1 96.94 108 GLU A C 1
ATOM 818 O O . GLU A 1 108 ? 11.047 -0.811 0.766 1 96.94 108 GLU A O 1
ATOM 823 N N . GLY A 1 109 ? 11.828 -2.662 -0.214 1 97.69 109 GLY A N 1
ATOM 824 C CA . GLY A 1 109 ? 11.906 -2.031 -1.521 1 97.69 109 GLY A CA 1
ATOM 825 C C . GLY A 1 109 ? 13.266 -1.433 -1.815 1 97.69 109 GLY A C 1
ATOM 826 O O . GLY A 1 109 ? 13.422 -0.663 -2.766 1 97.69 109 GLY A O 1
ATOM 827 N N . MET A 1 110 ? 14.266 -1.805 -1.118 1 97.12 110 MET A N 1
ATOM 828 C CA . MET A 1 110 ? 15.547 -1.102 -1.142 1 97.12 110 MET A CA 1
ATOM 829 C C . MET A 1 110 ? 16.328 -1.441 -2.404 1 97.12 110 MET A C 1
ATOM 831 O O . MET A 1 110 ? 17.297 -0.755 -2.744 1 97.12 110 MET A O 1
ATOM 835 N N . ALA A 1 111 ? 15.93 -2.469 -3.156 1 96.94 111 ALA A N 1
ATOM 836 C CA . ALA A 1 111 ? 16.578 -2.775 -4.43 1 96.94 111 ALA A CA 1
ATOM 837 C C . ALA A 1 111 ? 16.375 -1.642 -5.43 1 96.94 111 ALA A C 1
ATOM 839 O O . ALA A 1 111 ? 17.047 -1.6 -6.469 1 96.94 111 ALA A O 1
ATOM 840 N N . ASN A 1 112 ? 15.508 -0.68 -5.125 1 98.56 112 ASN A N 1
ATOM 841 C CA . ASN A 1 112 ? 15.18 0.417 -6.027 1 98.56 112 ASN A CA 1
ATOM 842 C C . ASN A 1 112 ? 15.914 1.699 -5.641 1 98.56 112 ASN A C 1
ATOM 844 O O . ASN A 1 112 ? 15.703 2.748 -6.254 1 98.56 112 ASN A O 1
ATOM 848 N N . PHE A 1 113 ? 16.734 1.623 -4.613 1 98.25 113 PHE A N 1
ATOM 849 C CA . PHE A 1 113 ? 17.391 2.816 -4.078 1 98.25 113 PHE A CA 1
ATOM 850 C C . PHE A 1 113 ? 18.891 2.635 -4.027 1 98.25 113 PHE A C 1
ATOM 852 O O . PHE A 1 113 ? 19.391 1.514 -3.883 1 98.25 113 PHE A O 1
ATOM 859 N N . SER A 1 114 ? 19.609 3.721 -4.176 1 97.88 114 SER A N 1
ATOM 860 C CA . SER A 1 114 ? 21.047 3.799 -3.986 1 97.88 114 SER A CA 1
ATOM 861 C C . SER A 1 114 ? 21.406 4.816 -2.912 1 97.88 114 SER A C 1
ATOM 863 O O . SER A 1 114 ? 20.609 5.707 -2.598 1 97.88 114 SER A O 1
ATOM 865 N N . ASP A 1 115 ? 22.594 4.625 -2.42 1 97.56 115 ASP A N 1
ATOM 866 C CA . ASP A 1 115 ? 23.078 5.535 -1.387 1 97.56 115 ASP A CA 1
ATOM 867 C C . ASP A 1 115 ? 22.984 6.988 -1.854 1 97.56 115 ASP A C 1
ATOM 869 O O . ASP A 1 115 ? 23.344 7.301 -2.99 1 97.56 115 ASP A O 1
ATOM 873 N N . GLY A 1 116 ? 22.438 7.828 -0.987 1 98.38 116 GLY A N 1
ATOM 874 C CA . GLY A 1 116 ? 22.406 9.258 -1.261 1 98.38 116 GLY A CA 1
ATOM 875 C C . GLY A 1 116 ? 21.156 9.703 -1.999 1 98.38 116 GLY A C 1
ATOM 876 O O . GLY A 1 116 ? 20.938 10.898 -2.184 1 98.38 116 GLY A O 1
ATOM 877 N N . MET A 1 117 ? 20.375 8.766 -2.443 1 98.56 117 MET A N 1
ATOM 878 C CA . MET A 1 117 ? 19.141 9.141 -3.141 1 98.56 117 MET A CA 1
ATOM 879 C C . MET A 1 117 ? 18.266 10.008 -2.256 1 98.56 117 MET A C 1
ATOM 881 O O . MET A 1 117 ? 18.125 9.742 -1.061 1 98.56 117 MET A O 1
ATOM 885 N N . ARG A 1 118 ? 17.609 11.008 -2.822 1 98.81 118 ARG A N 1
ATOM 886 C CA . ARG A 1 118 ? 16.75 11.961 -2.131 1 98.81 118 ARG A CA 1
ATOM 887 C C . ARG A 1 118 ? 15.328 11.43 -2.027 1 98.81 118 ARG A C 1
ATOM 889 O O . ARG A 1 118 ? 14.68 11.164 -3.043 1 98.81 118 ARG A O 1
ATOM 896 N N . VAL A 1 119 ? 14.836 11.398 -0.808 1 98.75 119 VAL A N 1
ATOM 897 C CA . VAL A 1 119 ? 13.539 10.766 -0.601 1 98.75 119 VAL A CA 1
ATOM 898 C C . VAL A 1 119 ? 12.656 11.672 0.253 1 98.75 119 VAL A C 1
ATOM 900 O O . VAL A 1 119 ? 13.148 12.414 1.101 1 98.75 119 VAL A O 1
ATOM 903 N N . ALA A 1 120 ? 11.383 11.688 -0.037 1 98.88 120 ALA A N 1
ATOM 904 C CA . ALA A 1 120 ? 10.375 12.297 0.824 1 98.88 120 ALA A CA 1
ATOM 905 C C . ALA A 1 120 ? 9.711 11.25 1.715 1 98.88 120 ALA A C 1
ATOM 907 O O . ALA A 1 120 ? 9.414 10.141 1.266 1 98.88 120 ALA A O 1
ATOM 908 N N . VAL A 1 121 ? 9.469 11.586 2.967 1 98.94 121 VAL A N 1
ATOM 909 C CA . VAL A 1 121 ? 8.797 10.664 3.885 1 98.94 121 VAL A CA 1
ATOM 910 C C . VAL A 1 121 ? 7.348 11.102 4.082 1 98.94 121 VAL A C 1
ATOM 912 O O . VAL A 1 121 ? 7.078 12.266 4.398 1 98.94 121 VAL A O 1
ATOM 915 N N . LEU A 1 122 ? 6.469 10.172 3.838 1 98.88 122 LEU A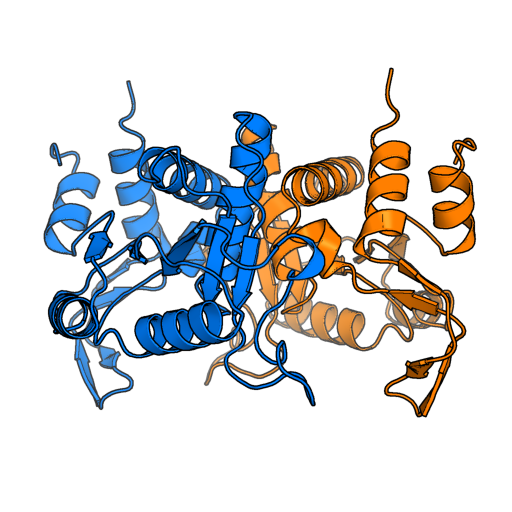 N 1
ATOM 916 C CA . LEU A 1 122 ? 5.035 10.453 3.891 1 98.88 122 LEU A CA 1
ATOM 917 C C . LEU A 1 122 ? 4.41 9.836 5.137 1 98.88 122 LEU A C 1
ATOM 919 O O . LEU A 1 122 ? 4.828 8.766 5.582 1 98.88 122 LEU A O 1
ATOM 923 N N . GLU A 1 123 ? 3.354 10.469 5.617 1 98.44 123 GLU A N 1
ATOM 924 C CA . GLU A 1 123 ? 2.59 10.031 6.781 1 98.44 123 GLU A CA 1
ATOM 925 C C . GLU A 1 123 ? 1.114 10.391 6.645 1 98.44 123 GLU A C 1
ATOM 927 O O . GLU A 1 123 ? 0.765 11.344 5.945 1 98.44 123 GLU A O 1
ATOM 932 N N . ASP A 1 124 ? 0.295 9.57 7.277 1 98.06 124 ASP A N 1
ATOM 933 C CA . ASP A 1 124 ? -1.128 9.891 7.246 1 98.06 124 ASP A CA 1
ATOM 934 C C . ASP A 1 124 ? -1.46 11.023 8.211 1 98.06 124 ASP A C 1
ATOM 936 O O . ASP A 1 124 ? -1.809 12.125 7.785 1 98.06 124 ASP A O 1
ATOM 940 N N . VAL A 1 125 ? -1.164 10.766 9.531 1 96.88 125 VAL A N 1
ATOM 941 C CA . VAL A 1 125 ? -1.49 11.75 10.562 1 96.88 125 VAL A CA 1
ATOM 942 C C . VAL A 1 125 ? -0.266 12.008 11.43 1 96.88 125 VAL A C 1
ATOM 944 O O . VAL A 1 125 ? 0.442 11.07 11.812 1 96.88 125 VAL A O 1
ATOM 947 N N . VAL A 1 126 ? -0.051 13.289 11.688 1 96.88 126 VAL A N 1
ATOM 948 C CA . VAL A 1 126 ? 1.014 13.656 12.617 1 96.88 126 VAL A CA 1
ATOM 949 C C . VAL A 1 126 ? 0.411 14.242 13.891 1 96.88 126 VAL A C 1
ATOM 951 O O . VAL A 1 126 ? -0.307 15.242 13.844 1 96.88 126 VAL A O 1
ATOM 954 N N . THR A 1 127 ? 0.63 13.57 14.977 1 94.31 127 THR A N 1
ATOM 955 C CA . THR A 1 127 ? 0.24 14.055 16.297 1 94.31 127 THR A CA 1
ATOM 956 C C . THR A 1 127 ? 1.456 14.555 17.078 1 94.31 127 THR A C 1
ATOM 958 O O . THR A 1 127 ? 1.894 15.695 16.891 1 94.31 127 THR A O 1
ATOM 961 N N . THR A 1 128 ? 2.23 13.641 17.688 1 93.69 128 THR A N 1
ATOM 962 C CA . THR A 1 128 ? 3.445 14.031 18.406 1 93.69 128 THR A CA 1
ATOM 963 C C . THR A 1 128 ? 4.645 14.031 17.453 1 93.69 128 THR A C 1
ATOM 965 O O . THR A 1 128 ? 5.688 14.609 17.781 1 93.69 128 THR A O 1
ATOM 968 N N . GLY A 1 129 ? 4.512 13.328 16.391 1 95.38 129 GLY A N 1
ATOM 969 C CA . GLY A 1 129 ? 5.582 13.234 15.414 1 95.38 129 GLY A CA 1
ATOM 970 C C . GLY A 1 129 ? 6.508 12.055 15.648 1 95.38 129 GLY A C 1
ATOM 971 O O . GLY A 1 129 ? 7.477 11.859 14.914 1 95.38 129 GLY A O 1
ATOM 972 N N . GLY A 1 130 ? 6.246 11.25 16.609 1 94.19 130 GLY A N 1
ATOM 973 C CA . GLY A 1 130 ? 7.117 10.156 17 1 94.19 130 GLY A CA 1
ATOM 974 C C . GLY A 1 130 ? 7.309 9.125 15.898 1 94.19 130 GLY A C 1
ATOM 975 O O . GLY A 1 130 ? 8.438 8.766 15.57 1 94.19 130 GLY A O 1
ATOM 976 N N . SER A 1 131 ? 6.195 8.625 15.312 1 93.38 131 SER A N 1
ATOM 977 C CA . SER A 1 131 ? 6.262 7.629 14.25 1 93.38 131 SER A CA 1
ATOM 978 C C . SER A 1 131 ? 7.027 8.156 13.039 1 93.38 131 SER A C 1
ATOM 980 O O . SER A 1 131 ? 7.859 7.457 12.469 1 93.38 131 SER A O 1
ATOM 982 N N . LEU A 1 132 ? 6.73 9.352 12.711 1 97.5 132 LEU A N 1
ATOM 983 C CA . LEU A 1 132 ? 7.387 9.961 11.562 1 97.5 132 LEU A CA 1
ATOM 984 C C . LEU A 1 132 ? 8.875 10.156 11.82 1 97.5 132 LEU A C 1
ATOM 986 O O . LEU A 1 132 ? 9.703 9.914 10.938 1 97.5 132 LEU A O 1
ATOM 990 N N . LEU A 1 133 ? 9.266 10.578 12.969 1 97.62 133 LEU A N 1
ATOM 991 C CA . LEU A 1 133 ? 10.664 10.742 13.32 1 97.62 133 LEU A CA 1
ATOM 992 C C . LEU A 1 133 ? 11.398 9.406 13.258 1 97.62 133 LEU A C 1
ATOM 994 O O . LEU A 1 133 ? 12.508 9.328 12.727 1 97.62 133 LEU A O 1
ATOM 998 N N . THR A 1 134 ? 10.789 8.391 13.828 1 96.69 134 THR A N 1
ATOM 999 C CA . THR A 1 134 ? 11.367 7.051 13.758 1 96.69 134 THR A CA 1
ATOM 1000 C C . THR A 1 134 ? 11.57 6.625 12.305 1 96.69 134 THR A C 1
ATOM 1002 O O . THR A 1 134 ? 12.625 6.074 11.961 1 96.69 134 THR A O 1
ATOM 1005 N N . ALA A 1 135 ? 10.578 6.859 11.469 1 97.62 135 ALA A N 1
ATOM 1006 C CA . ALA A 1 135 ? 10.703 6.547 10.047 1 97.62 135 ALA A CA 1
ATOM 1007 C C . ALA A 1 135 ? 11.883 7.285 9.422 1 97.62 135 ALA A C 1
ATOM 1009 O O . ALA A 1 135 ? 12.68 6.695 8.688 1 97.62 135 ALA A O 1
ATOM 1010 N N . CYS A 1 136 ? 12.008 8.531 9.711 1 98.31 136 CYS A N 1
ATOM 1011 C CA . CYS A 1 136 ? 13.102 9.344 9.18 1 98.31 136 CYS A CA 1
ATOM 1012 C C . CYS A 1 136 ? 14.453 8.773 9.617 1 98.31 136 CYS A C 1
ATOM 1014 O O . CYS A 1 136 ? 15.375 8.68 8.805 1 98.31 136 CYS A O 1
ATOM 1016 N N . GLU A 1 137 ? 14.57 8.398 10.844 1 97.06 137 GLU A N 1
ATOM 1017 C CA . GLU A 1 137 ? 15.812 7.84 11.367 1 97.06 137 GLU A CA 1
ATOM 1018 C C . GLU A 1 137 ? 16.203 6.57 10.609 1 97.06 137 GLU A C 1
ATOM 1020 O O . GLU A 1 137 ? 17.375 6.395 10.25 1 97.06 137 GLU A O 1
ATOM 1025 N N . ARG A 1 138 ? 15.289 5.738 10.383 1 96.75 138 ARG A N 1
ATOM 1026 C CA . ARG A 1 138 ? 15.547 4.488 9.68 1 96.75 138 ARG A CA 1
ATOM 1027 C C . ARG A 1 138 ? 15.922 4.742 8.227 1 96.75 138 ARG A C 1
ATOM 1029 O O . ARG A 1 138 ? 16.828 4.102 7.691 1 96.75 138 ARG A O 1
ATOM 1036 N N . VAL A 1 139 ? 15.227 5.656 7.602 1 98 139 VAL A N 1
ATOM 1037 C CA . VAL A 1 139 ? 15.5 6.016 6.211 1 98 139 VAL A CA 1
ATOM 1038 C C . VAL A 1 139 ? 16.906 6.602 6.098 1 98 139 VAL A C 1
ATOM 1040 O O . VAL A 1 139 ? 17.672 6.219 5.215 1 98 139 VAL A O 1
ATOM 1043 N N . ALA A 1 140 ? 17.219 7.484 7.016 1 97.69 140 ALA A N 1
ATOM 1044 C CA . ALA A 1 140 ? 18.547 8.086 7.027 1 97.69 140 ALA A CA 1
ATOM 1045 C C . ALA A 1 140 ? 19.625 7.035 7.289 1 97.69 140 ALA A C 1
ATOM 1047 O O . ALA A 1 140 ? 20.688 7.047 6.652 1 97.69 140 ALA A O 1
ATOM 1048 N N . ALA A 1 141 ? 19.391 6.117 8.203 1 96.12 141 ALA A N 1
ATOM 1049 C CA . ALA A 1 141 ? 20.328 5.066 8.562 1 96.12 141 ALA A CA 1
ATOM 1050 C C . ALA A 1 141 ? 20.609 4.145 7.379 1 96.12 141 ALA A C 1
ATOM 1052 O O . ALA A 1 141 ? 21.656 3.516 7.301 1 96.12 141 ALA A O 1
ATOM 1053 N N . ALA A 1 142 ? 19.672 4.105 6.473 1 95.94 142 ALA A N 1
ATOM 1054 C CA . ALA A 1 142 ? 19.812 3.256 5.293 1 95.94 142 ALA A CA 1
ATOM 1055 C C . ALA A 1 142 ? 20.625 3.961 4.207 1 95.94 142 ALA A C 1
ATOM 1057 O O . ALA A 1 142 ? 20.828 3.416 3.119 1 95.94 142 ALA A O 1
ATOM 1058 N N . GLY A 1 143 ? 21 5.188 4.449 1 97.38 143 GLY A N 1
ATOM 1059 C CA . GLY A 1 143 ? 21.875 5.895 3.537 1 97.38 143 GLY A CA 1
ATOM 1060 C C . GLY A 1 143 ? 21.141 6.812 2.582 1 97.38 143 GLY A C 1
ATOM 1061 O O . GLY A 1 143 ? 21.719 7.305 1.613 1 97.38 143 GLY A O 1
ATOM 1062 N N . LEU A 1 144 ? 19.906 7.02 2.795 1 98.19 144 LEU A N 1
ATOM 1063 C CA . LEU A 1 144 ? 19.109 7.891 1.941 1 98.19 144 LEU A CA 1
ATOM 1064 C C . LEU A 1 144 ? 19.062 9.305 2.504 1 98.19 144 LEU A C 1
ATOM 1066 O O . LEU A 1 144 ? 19.234 9.508 3.709 1 98.19 144 LEU A O 1
ATOM 1070 N N . GLU A 1 145 ? 18.891 10.234 1.624 1 98.44 145 GLU A N 1
ATOM 1071 C CA . GLU A 1 145 ? 18.781 11.641 2.018 1 98.44 145 GLU A CA 1
ATOM 1072 C C . GLU A 1 145 ? 17.328 12.094 2.076 1 98.44 145 GLU A C 1
ATOM 1074 O O . GLU A 1 145 ? 16.641 12.094 1.061 1 98.44 145 GLU A O 1
ATOM 1079 N N . ILE A 1 146 ? 16.891 12.555 3.207 1 98.44 146 ILE A N 1
ATOM 1080 C CA . ILE A 1 146 ? 15.516 12.992 3.375 1 98.44 146 ILE A CA 1
ATOM 1081 C C . ILE A 1 146 ? 15.383 14.453 2.977 1 98.44 146 ILE A C 1
ATOM 1083 O O . ILE A 1 146 ? 16.016 15.328 3.57 1 98.44 146 ILE A O 1
ATOM 1087 N N . THR A 1 147 ? 14.477 14.719 2.051 1 97.12 147 THR A N 1
ATOM 1088 C CA . THR A 1 147 ? 14.312 16.078 1.525 1 97.12 147 THR A CA 1
ATOM 1089 C C . THR A 1 147 ? 13.18 16.797 2.25 1 97.12 147 THR A C 1
ATOM 1091 O O . THR A 1 147 ? 13.117 18.031 2.229 1 97.12 147 THR A O 1
ATOM 1094 N N . GLY A 1 148 ? 12.305 16.109 2.785 1 97.94 148 GLY A N 1
ATOM 1095 C CA . GLY A 1 148 ? 11.141 16.641 3.486 1 97.94 148 GLY A CA 1
ATOM 1096 C C . GLY A 1 148 ? 10.203 15.562 3.982 1 97.94 148 GLY A C 1
ATOM 1097 O O . GLY A 1 148 ? 10.328 14.391 3.607 1 97.94 148 GLY A O 1
ATOM 1098 N N . VAL A 1 149 ? 9.375 15.992 4.902 1 98.81 149 VAL A N 1
ATOM 1099 C CA . VAL A 1 149 ? 8.336 15.109 5.43 1 98.81 149 VAL A CA 1
ATOM 1100 C C . VAL A 1 149 ? 6.957 15.711 5.148 1 98.81 149 VAL A C 1
ATOM 1102 O O . VAL A 1 149 ? 6.789 16.938 5.164 1 98.81 149 VAL A O 1
ATOM 1105 N N . TYR A 1 150 ? 6.027 14.867 4.797 1 98.88 150 TYR A N 1
ATOM 1106 C CA . TYR A 1 150 ? 4.703 15.266 4.34 1 98.88 150 TYR A CA 1
ATOM 1107 C C . TYR A 1 150 ? 3.619 14.438 5.016 1 98.88 150 TYR A C 1
ATOM 1109 O O . TYR A 1 150 ? 3.803 13.242 5.254 1 98.88 150 TYR A O 1
ATOM 1117 N N . CYS A 1 151 ? 2.479 15.023 5.293 1 98.88 151 CYS A N 1
ATOM 1118 C CA . CYS A 1 151 ? 1.392 14.242 5.875 1 98.88 151 CYS A CA 1
ATOM 1119 C C . CYS A 1 151 ? 0.04 14.727 5.359 1 98.88 151 CYS A C 1
ATOM 1121 O O . CYS A 1 151 ? -0.049 15.781 4.73 1 98.88 151 CYS A O 1
ATOM 1123 N N . VAL A 1 152 ? -0.933 13.914 5.555 1 98.88 152 VAL A N 1
ATOM 1124 C CA . VAL A 1 152 ? -2.293 14.281 5.172 1 98.88 152 VAL A CA 1
ATOM 1125 C C . VAL A 1 152 ? -2.869 15.266 6.188 1 98.88 152 VAL A C 1
ATOM 1127 O O . VAL A 1 152 ? -3.354 16.344 5.812 1 98.88 152 VAL A O 1
ATOM 1130 N N . LEU A 1 153 ? -2.738 14.93 7.492 1 98.75 153 LEU A N 1
ATOM 1131 C CA . LEU A 1 153 ? -3.332 15.75 8.539 1 98.75 153 LEU A CA 1
ATOM 1132 C C . LEU A 1 153 ? -2.316 16.047 9.641 1 98.75 153 LEU A C 1
ATOM 1134 O O . LEU A 1 153 ? -1.753 15.125 10.234 1 98.75 153 LEU A O 1
ATOM 1138 N N . ASP A 1 154 ? -2.062 17.25 9.883 1 98.12 154 ASP A N 1
ATOM 1139 C CA . ASP A 1 154 ? -1.341 17.719 11.062 1 98.12 154 ASP A CA 1
ATOM 1140 C C . ASP A 1 154 ? -2.307 18.062 12.195 1 98.12 154 ASP A C 1
ATOM 1142 O O . ASP A 1 154 ? -3.092 19.016 12.07 1 98.12 154 ASP A O 1
ATOM 1146 N N . ARG A 1 155 ? -2.211 17.359 13.297 1 95.75 155 ARG A N 1
ATOM 1147 C CA . ARG A 1 155 ? -3.137 17.562 14.406 1 95.75 155 ARG A CA 1
ATOM 1148 C C . ARG A 1 155 ? -2.713 18.766 15.25 1 95.75 155 ARG A C 1
ATOM 1150 O O . ARG A 1 155 ? -3.43 19.172 16.172 1 95.75 155 ARG A O 1
ATOM 1157 N N . LEU A 1 156 ? -1.597 19.312 15 1 95.62 156 LEU A N 1
ATOM 1158 C CA . LEU A 1 156 ? -1.07 20.484 15.711 1 95.62 156 LEU A CA 1
ATOM 1159 C C . LEU A 1 156 ? -0.892 20.172 17.188 1 95.62 156 LEU A C 1
ATOM 1161 O O . LEU A 1 156 ? -1.312 20.969 18.047 1 95.62 156 LEU A O 1
ATOM 1165 N N . GLU A 1 157 ? -0.281 19.016 17.406 1 93.62 157 GLU A N 1
ATOM 1166 C CA . GLU A 1 157 ? -0.076 18.578 18.797 1 93.62 157 GLU A CA 1
ATOM 1167 C C . GLU A 1 157 ? 1.407 18.391 19.094 1 93.62 157 GLU A C 1
ATOM 1169 O O . GLU A 1 157 ? 1.785 17.484 19.828 1 93.62 157 GLU A O 1
ATOM 1174 N N . GLY A 1 158 ? 2.227 19.203 18.422 1 95.69 158 GLY A N 1
ATOM 1175 C CA . GLY A 1 158 ? 3.637 19.25 18.781 1 95.69 158 GLY A CA 1
ATOM 1176 C C . GLY A 1 158 ? 4.523 18.5 17.797 1 95.69 158 GLY A C 1
ATOM 1177 O O . GLY A 1 158 ? 5.75 18.594 17.875 1 95.69 158 GLY A O 1
ATOM 1178 N N . GLY A 1 159 ? 3.902 17.781 16.875 1 96.94 159 GLY A N 1
ATOM 1179 C CA . GLY A 1 159 ? 4.672 16.984 15.922 1 96.94 159 GLY A CA 1
ATOM 1180 C C . GLY A 1 159 ? 5.543 17.844 15.016 1 96.94 159 GLY A C 1
ATOM 1181 O O . GLY A 1 159 ? 6.707 17.516 14.781 1 96.94 159 GLY A O 1
ATOM 1182 N N . ARG A 1 160 ? 5.031 18.922 14.508 1 97.62 160 AR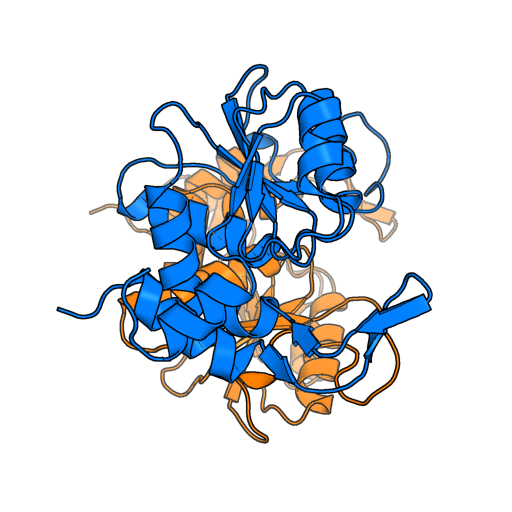G A N 1
ATOM 1183 C CA . ARG A 1 160 ? 5.766 19.812 13.617 1 97.62 160 ARG A CA 1
ATOM 1184 C C . ARG A 1 160 ? 7.02 20.359 14.289 1 97.62 160 ARG A C 1
ATOM 1186 O O . ARG A 1 160 ? 8.094 20.391 13.688 1 97.62 160 ARG A O 1
ATOM 1193 N N . GLU A 1 161 ? 6.902 20.812 15.508 1 98 161 GLU A N 1
ATOM 1194 C CA . GLU A 1 161 ? 8.023 21.344 16.266 1 98 161 GLU A CA 1
ATOM 1195 C C . GLU A 1 161 ? 9.086 20.281 16.531 1 98 161 GLU A C 1
ATOM 1197 O O . GLU A 1 161 ? 10.281 20.531 16.359 1 98 161 GLU A O 1
ATOM 1202 N N . ARG A 1 162 ? 8.609 19.125 16.938 1 97.88 162 ARG A N 1
ATOM 1203 C CA . ARG A 1 162 ? 9.531 18.016 17.188 1 97.88 162 ARG A CA 1
ATOM 1204 C C . ARG A 1 162 ? 10.336 17.672 15.938 1 97.88 162 ARG A C 1
ATOM 1206 O O . ARG A 1 162 ? 11.547 17.453 16.016 1 97.88 162 ARG A O 1
ATOM 1213 N N . LEU A 1 163 ? 9.633 17.594 14.812 1 98.31 163 LEU A N 1
ATOM 1214 C CA . LEU A 1 163 ? 10.281 17.312 13.539 1 98.31 163 LEU A CA 1
ATOM 1215 C C . LEU A 1 163 ? 11.25 18.422 13.156 1 98.31 163 LEU A C 1
ATOM 1217 O O . LEU A 1 163 ? 12.375 18.156 12.711 1 98.31 163 LEU A O 1
ATOM 1221 N N . ARG A 1 164 ? 10.875 19.656 13.344 1 98.12 164 ARG A N 1
ATOM 1222 C CA . ARG A 1 164 ? 11.734 20.797 13.062 1 98.12 164 ARG A CA 1
ATOM 1223 C C . ARG A 1 164 ? 13.016 20.734 13.891 1 98.12 164 ARG A C 1
ATOM 1225 O O . ARG A 1 164 ? 14.109 20.969 13.375 1 98.12 164 ARG A O 1
ATOM 1232 N N . ASP A 1 165 ? 12.875 20.422 15.148 1 98.12 165 ASP A N 1
ATOM 1233 C CA . ASP A 1 165 ? 14.016 20.328 16.047 1 98.12 165 ASP A CA 1
ATOM 1234 C C . ASP A 1 165 ? 14.984 19.234 15.594 1 98.12 165 ASP A C 1
ATOM 1236 O O . ASP A 1 165 ? 16.188 19.312 15.844 1 98.12 165 ASP A O 1
ATOM 1240 N N . ALA A 1 166 ? 14.445 18.281 14.953 1 97.94 166 ALA A N 1
ATOM 1241 C CA . ALA A 1 166 ? 15.266 17.188 14.453 1 97.94 166 ALA A CA 1
ATOM 1242 C C . ALA A 1 166 ? 15.812 17.5 13.062 1 97.94 166 ALA A C 1
ATOM 1244 O O . ALA A 1 166 ? 16.516 16.688 12.469 1 97.94 166 ALA A O 1
ATOM 1245 N N . GLY A 1 167 ? 15.383 18.656 12.461 1 97.75 167 GLY A N 1
ATOM 1246 C CA . GLY A 1 167 ? 15.945 19.094 11.195 1 97.75 167 GLY A CA 1
ATOM 1247 C C . GLY A 1 167 ? 15.047 18.797 10.008 1 97.75 167 GLY A C 1
ATOM 1248 O O . GLY A 1 167 ? 15.492 18.859 8.859 1 97.75 167 GLY A O 1
ATOM 1249 N N . TYR A 1 168 ? 13.812 18.453 10.281 1 98.25 168 TYR A N 1
ATOM 1250 C CA . TYR A 1 168 ? 12.906 18.109 9.188 1 98.25 168 TYR A CA 1
ATOM 1251 C C . TYR A 1 168 ? 11.805 19.141 9.039 1 98.25 168 TYR A C 1
ATOM 1253 O O . TYR A 1 168 ? 11.289 19.656 10.039 1 98.25 168 TYR A O 1
ATOM 1261 N N . SER A 1 169 ? 11.422 19.453 7.801 1 98 169 SER A N 1
ATOM 1262 C CA . 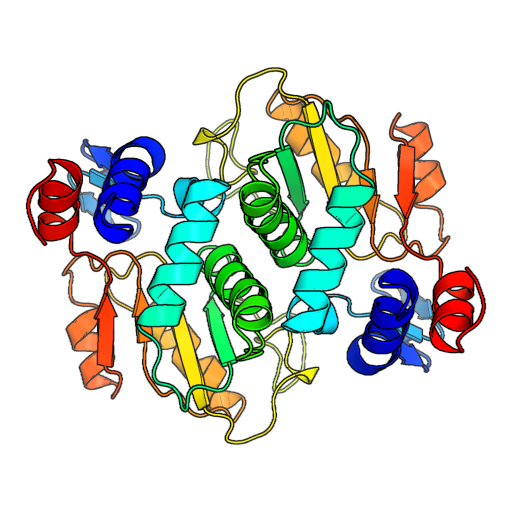SER A 1 169 ? 10.328 20.375 7.508 1 98 169 SER A CA 1
ATOM 1263 C C . SER A 1 169 ? 9.047 19.609 7.172 1 98 169 SER A C 1
ATOM 1265 O O . SER A 1 169 ? 9 18.859 6.203 1 98 169 SER A O 1
ATOM 1267 N N . LEU A 1 170 ? 7.996 19.906 7.902 1 98.62 170 LEU A N 1
ATOM 1268 C CA . LEU A 1 170 ? 6.723 19.219 7.707 1 98.62 170 LEU A CA 1
ATOM 1269 C C . LEU A 1 170 ? 5.805 20.031 6.793 1 98.62 170 LEU A C 1
ATOM 1271 O O . LEU A 1 170 ? 5.605 21.234 7.016 1 98.62 170 LEU A O 1
ATOM 1275 N N . THR A 1 171 ? 5.34 19.438 5.754 1 98.75 171 THR A N 1
ATOM 1276 C CA . THR A 1 171 ? 4.262 19.969 4.926 1 98.75 171 THR A CA 1
ATOM 1277 C C . THR A 1 171 ? 3.014 19.094 5.043 1 98.75 171 THR A C 1
ATOM 1279 O O . THR A 1 171 ? 3.074 17.891 4.836 1 98.75 171 THR A O 1
ATOM 1282 N N . ALA A 1 172 ? 1.932 19.672 5.41 1 98.69 172 ALA A N 1
ATOM 1283 C CA . ALA A 1 172 ? 0.675 18.953 5.562 1 98.69 172 ALA A CA 1
ATOM 1284 C C . ALA A 1 172 ? -0.338 19.375 4.504 1 98.69 172 ALA A C 1
ATOM 1286 O O . ALA A 1 172 ? -0.41 20.547 4.141 1 98.69 172 ALA A O 1
ATOM 1287 N N . LEU A 1 173 ? -1.103 18.422 4.027 1 98.62 173 LEU A N 1
ATOM 1288 C CA . LEU A 1 173 ? -2.213 18.781 3.15 1 98.62 173 LEU A CA 1
ATOM 1289 C C . LEU A 1 173 ? -3.264 19.594 3.908 1 98.62 173 LEU A C 1
ATOM 1291 O O . LEU A 1 173 ? -3.832 20.547 3.365 1 98.62 173 LEU A O 1
ATOM 1295 N N . PHE A 1 174 ? -3.486 19.109 5.191 1 98.62 174 PHE A N 1
ATOM 1296 C CA . PHE A 1 174 ? -4.527 19.781 5.957 1 98.62 174 PHE A CA 1
ATOM 1297 C C . PHE A 1 174 ? -4.141 19.891 7.426 1 98.62 174 PHE A C 1
ATOM 1299 O O . PHE A 1 174 ? -3.475 19 7.961 1 98.62 174 PHE A O 1
ATOM 1306 N N . THR A 1 175 ? -4.52 20.938 8.047 1 98.06 175 THR A N 1
ATOM 1307 C CA . THR A 1 175 ? -4.883 20.922 9.461 1 98.06 175 THR A CA 1
ATOM 1308 C C . THR A 1 175 ? -6.367 20.625 9.633 1 98.06 175 THR A C 1
ATOM 1310 O O . THR A 1 175 ? -7.117 20.594 8.656 1 98.06 175 THR A O 1
ATOM 1313 N N . ARG A 1 176 ? -6.723 20.406 10.852 1 96.56 176 ARG A N 1
ATOM 1314 C CA . ARG A 1 176 ? -8.141 20.125 11.062 1 96.56 176 ARG A CA 1
ATOM 1315 C C . ARG A 1 176 ? -9.008 21.266 10.539 1 96.56 176 ARG A C 1
ATOM 1317 O O . ARG A 1 176 ? -9.984 21.047 9.836 1 96.56 176 ARG A O 1
ATOM 1324 N N . ASP A 1 177 ? -8.664 22.469 10.922 1 96.81 177 ASP A N 1
ATOM 1325 C CA . ASP A 1 177 ? -9.43 23.641 10.5 1 96.81 177 ASP A CA 1
ATOM 1326 C C . ASP A 1 177 ? -9.477 23.75 8.977 1 96.81 177 ASP A C 1
ATOM 1328 O O . ASP A 1 177 ? -10.531 24.031 8.398 1 96.81 177 ASP A O 1
ATOM 1332 N N . GLU A 1 178 ? -8.367 23.562 8.289 1 97.62 178 GLU A N 1
ATOM 1333 C CA . GLU A 1 178 ? -8.312 23.594 6.832 1 97.62 178 GLU A CA 1
ATOM 1334 C C . GLU A 1 178 ? -9.195 22.516 6.219 1 97.62 178 GLU A C 1
ATOM 1336 O O . GLU A 1 178 ? -9.875 22.75 5.219 1 97.62 178 GLU A O 1
ATOM 1341 N N . LEU A 1 179 ? -9.133 21.297 6.797 1 97.88 179 LEU A N 1
ATOM 1342 C CA . LEU A 1 179 ? -9.93 20.172 6.316 1 97.88 179 LEU A CA 1
ATOM 1343 C C . LEU A 1 179 ? -11.414 20.5 6.371 1 97.88 179 LEU A C 1
ATOM 1345 O O . LEU A 1 179 ? -12.133 20.297 5.391 1 97.88 179 LEU A O 1
ATOM 1349 N N . LEU A 1 180 ? -11.844 21.047 7.547 1 96.75 180 LEU A N 1
ATOM 1350 C CA . LEU A 1 180 ? -13.25 21.391 7.738 1 96.75 180 LEU A CA 1
ATOM 1351 C C . LEU A 1 180 ? -13.688 22.484 6.781 1 96.75 180 LEU A C 1
ATOM 1353 O O . LEU A 1 180 ? -14.766 22.406 6.18 1 96.75 180 LEU A O 1
ATOM 1357 N N . ARG A 1 181 ? -12.883 23.453 6.586 1 96.31 181 ARG A N 1
ATOM 1358 C CA . ARG A 1 181 ? -13.203 24.562 5.695 1 96.31 181 ARG A CA 1
ATOM 1359 C C . ARG A 1 181 ? -13.266 24.094 4.242 1 96.31 181 ARG A C 1
ATOM 1361 O O . ARG A 1 181 ? -14.195 24.438 3.514 1 96.31 181 ARG A O 1
ATOM 1368 N N . ALA A 1 182 ? -12.305 23.297 3.832 1 94.75 182 ALA A N 1
ATOM 1369 C CA . ALA A 1 182 ? -12.266 22.812 2.459 1 94.75 182 ALA A CA 1
ATOM 1370 C C . ALA A 1 182 ? -13.461 21.906 2.164 1 94.75 182 ALA A C 1
ATOM 1372 O O . ALA A 1 182 ? -14.031 21.969 1.074 1 94.75 182 ALA A O 1
ATOM 1373 N N . GLY A 1 183 ? -13.773 21.062 3.166 1 93.31 183 GLY A N 1
ATOM 1374 C CA . GLY A 1 183 ? -14.898 20.156 2.992 1 93.31 183 GLY A CA 1
ATOM 1375 C C . GLY A 1 183 ? -16.219 20.875 2.836 1 93.31 183 GLY A C 1
ATOM 1376 O O . GLY A 1 183 ? -17.156 20.328 2.254 1 93.31 183 GLY A O 1
ATOM 1377 N N . ARG A 1 184 ? -16.312 22.109 3.365 1 90.81 184 ARG A N 1
ATOM 1378 C CA . ARG A 1 184 ? -17.531 22.922 3.262 1 90.81 184 ARG A CA 1
ATOM 1379 C C . ARG A 1 184 ? -17.531 23.734 1.975 1 90.81 184 ARG A C 1
ATOM 1381 O O . ARG A 1 184 ? -18.453 24.5 1.724 1 90.81 184 ARG A O 1
ATOM 1388 N N . GLY A 1 185 ? -16.547 23.531 1.246 1 86.5 185 GLY A N 1
ATOM 1389 C CA . GLY A 1 185 ? -16.516 24.203 -0.043 1 86.5 185 GLY A CA 1
ATOM 1390 C C . GLY A 1 185 ? -15.812 25.562 0.012 1 86.5 185 GLY A C 1
ATOM 1391 O O . GLY A 1 185 ? -15.891 26.344 -0.939 1 86.5 185 GLY A O 1
ATOM 1392 N N . GLU A 1 186 ? -15.148 25.828 1.152 1 84.62 186 GLU A N 1
ATOM 1393 C CA . GLU A 1 186 ? -14.406 27.078 1.277 1 84.62 186 GLU A CA 1
ATOM 1394 C C . GLU A 1 186 ? -13.016 26.969 0.666 1 84.62 186 GLU A C 1
ATOM 1396 O O . GLU A 1 186 ? -12.438 25.875 0.622 1 84.62 186 GLU A O 1
ATOM 1401 N N . ASP A 1 187 ? -12.594 28.078 0.088 1 72.06 187 ASP A N 1
ATOM 1402 C CA . ASP A 1 187 ? -11.266 28.094 -0.509 1 72.06 187 ASP A CA 1
ATOM 1403 C C . ASP A 1 187 ? -10.18 27.938 0.558 1 72.06 187 ASP A C 1
ATOM 1405 O O . ASP A 1 187 ? -10.227 28.594 1.596 1 72.06 187 ASP A O 1
ATOM 1409 N N . VAL A 1 188 ? -9.461 26.844 0.318 1 68.25 188 VAL A N 1
ATOM 1410 C CA . VAL A 1 188 ? -8.297 26.641 1.177 1 68.25 188 VAL A CA 1
ATOM 1411 C C . VAL A 1 188 ? -7.027 26.594 0.326 1 68.25 188 VAL A C 1
ATOM 1413 O O . VAL A 1 188 ? -7.074 26.188 -0.84 1 68.25 188 VAL A O 1
ATOM 1416 N N . MET B 1 1 ? 5.105 -4.148 -29.922 1 43 1 MET B N 1
ATOM 1417 C CA . MET B 1 1 ? 4.203 -3.58 -28.938 1 43 1 MET B CA 1
ATOM 1418 C C . MET B 1 1 ? 4.375 -4.273 -27.578 1 43 1 MET B C 1
ATOM 1420 O O . MET B 1 1 ? 4.305 -5.5 -27.5 1 43 1 MET B O 1
ATOM 1424 N N . HIS B 1 2 ? 5.148 -3.719 -26.547 1 65.81 2 HIS B N 1
ATOM 1425 C CA . HIS B 1 2 ? 5.781 -4.449 -25.453 1 65.81 2 HIS B CA 1
ATOM 1426 C C . HIS B 1 2 ? 4.742 -5.117 -24.547 1 65.81 2 HIS B C 1
ATOM 1428 O O . HIS B 1 2 ? 3.752 -4.484 -24.172 1 65.81 2 HIS B O 1
ATOM 1434 N N . ASN B 1 3 ? 4.559 -6.441 -24.641 1 90.88 3 ASN B N 1
ATOM 1435 C CA . ASN B 1 3 ? 3.754 -7.324 -23.812 1 90.88 3 ASN B CA 1
ATOM 1436 C C . ASN B 1 3 ? 3.934 -7.012 -22.328 1 90.88 3 ASN B C 1
ATOM 1438 O O . ASN B 1 3 ? 5.012 -7.227 -21.766 1 90.88 3 ASN B O 1
ATOM 1442 N N . PRO B 1 4 ? 2.893 -6.238 -21.781 1 96.31 4 PRO B N 1
ATOM 1443 C CA . PRO B 1 4 ? 3.025 -5.816 -20.375 1 96.31 4 PRO B CA 1
ATOM 1444 C C . PRO B 1 4 ? 3.441 -6.961 -19.453 1 96.31 4 PRO B C 1
ATOM 1446 O O . PRO B 1 4 ? 4.207 -6.746 -18.516 1 96.31 4 PRO B O 1
ATOM 1449 N N . LYS B 1 5 ? 2.912 -8.109 -19.688 1 97.62 5 LYS B N 1
ATOM 1450 C CA . LYS B 1 5 ? 3.266 -9.25 -18.844 1 97.62 5 LYS B CA 1
ATOM 1451 C C . LYS B 1 5 ? 4.734 -9.625 -19.016 1 97.62 5 LYS B C 1
ATOM 1453 O O . LYS B 1 5 ? 5.406 -9.984 -18.047 1 97.62 5 LYS B O 1
ATOM 1458 N N . GLN B 1 6 ? 5.266 -9.57 -20.219 1 97.69 6 GLN B N 1
ATOM 1459 C CA . GLN B 1 6 ? 6.68 -9.836 -20.469 1 97.69 6 GLN B CA 1
ATOM 1460 C C . GLN B 1 6 ? 7.562 -8.781 -19.812 1 97.69 6 GLN B C 1
ATOM 1462 O O . GLN B 1 6 ? 8.594 -9.109 -19.219 1 97.69 6 GLN B O 1
ATOM 1467 N N . ARG B 1 7 ? 7.16 -7.539 -19.984 1 97.88 7 ARG B N 1
ATOM 1468 C CA . ARG B 1 7 ? 7.914 -6.465 -19.344 1 97.88 7 ARG B CA 1
ATOM 1469 C C . ARG B 1 7 ? 7.934 -6.641 -17.828 1 97.88 7 ARG B C 1
ATOM 1471 O O . ARG B 1 7 ? 8.977 -6.453 -17.188 1 97.88 7 ARG B O 1
ATOM 1478 N N . LEU B 1 8 ? 6.781 -7.008 -17.266 1 98.62 8 LEU B N 1
ATOM 1479 C CA . LEU B 1 8 ? 6.73 -7.273 -15.836 1 98.62 8 LEU B CA 1
ATOM 1480 C C . LEU B 1 8 ? 7.676 -8.406 -15.461 1 98.62 8 LEU B C 1
ATOM 1482 O O . LEU B 1 8 ? 8.383 -8.328 -14.453 1 98.62 8 LEU B O 1
ATOM 1486 N N . ALA B 1 9 ? 7.645 -9.438 -16.234 1 98.5 9 ALA B N 1
ATOM 1487 C CA . ALA B 1 9 ? 8.523 -10.578 -15.961 1 98.5 9 ALA B CA 1
ATOM 1488 C C . ALA B 1 9 ? 9.984 -10.133 -15.922 1 98.5 9 ALA B C 1
ATOM 1490 O O . ALA B 1 9 ? 10.742 -10.555 -15.047 1 98.5 9 ALA B O 1
ATOM 1491 N N . GLN B 1 10 ? 10.391 -9.297 -16.812 1 98.25 10 GLN B N 1
ATOM 1492 C CA . GLN B 1 10 ? 11.758 -8.781 -16.844 1 98.25 10 GLN B CA 1
ATOM 1493 C C . GLN B 1 10 ? 12.086 -8 -15.586 1 98.25 10 GLN B C 1
ATOM 1495 O O . GLN B 1 10 ? 13.156 -8.172 -15 1 98.25 10 GLN B O 1
ATOM 1500 N N . LEU B 1 11 ? 11.172 -7.184 -15.195 1 98.44 11 LEU B N 1
ATOM 1501 C CA . LEU B 1 11 ? 11.383 -6.402 -13.977 1 98.44 11 LEU B CA 1
ATOM 1502 C C . LEU B 1 11 ? 11.453 -7.305 -12.75 1 98.44 11 LEU B C 1
ATOM 1504 O O . LEU B 1 11 ? 12.273 -7.086 -11.859 1 98.44 11 LEU B O 1
ATOM 1508 N N . LEU B 1 12 ? 10.562 -8.297 -12.703 1 98.62 12 LEU B N 1
ATOM 1509 C CA . LEU B 1 12 ? 10.57 -9.242 -11.594 1 98.62 12 LEU B CA 1
ATOM 1510 C C . LEU B 1 12 ? 11.906 -9.977 -11.516 1 98.62 12 LEU B C 1
ATOM 1512 O O . LEU B 1 12 ? 12.469 -10.148 -10.43 1 98.62 12 LEU B O 1
ATOM 1516 N N . LEU B 1 13 ? 12.398 -10.391 -12.602 1 98 13 LEU B N 1
ATOM 1517 C CA . LEU B 1 13 ? 13.672 -11.086 -12.625 1 98 13 LEU B CA 1
ATOM 1518 C C . LEU B 1 13 ? 14.812 -10.156 -12.219 1 98 13 LEU B C 1
ATOM 1520 O O . LEU B 1 13 ? 15.758 -10.578 -11.555 1 98 13 LEU B O 1
ATOM 1524 N N . GLU B 1 14 ? 14.719 -8.953 -12.578 1 97.62 14 GLU B N 1
ATOM 1525 C CA . GLU B 1 14 ? 15.75 -7.965 -12.281 1 97.62 14 GLU B CA 1
ATOM 1526 C C . GLU B 1 14 ? 15.734 -7.566 -10.812 1 97.62 14 GLU B C 1
ATOM 1528 O O . GLU B 1 14 ? 16.781 -7.422 -10.188 1 97.62 14 GLU B O 1
ATOM 1533 N N . LYS B 1 15 ? 14.516 -7.449 -10.242 1 97.62 15 LYS B N 1
ATOM 1534 C CA . LYS B 1 15 ? 14.406 -6.773 -8.953 1 97.62 15 LYS B CA 1
ATOM 1535 C C . LYS B 1 15 ? 14.047 -7.758 -7.848 1 97.62 15 LYS B C 1
ATOM 1537 O O . LYS B 1 15 ? 14.375 -7.535 -6.68 1 97.62 15 LYS B O 1
ATOM 1542 N N . SER B 1 16 ? 13.406 -8.836 -8.195 1 97.88 16 SER B N 1
ATOM 1543 C CA . SER B 1 16 ? 12.734 -9.609 -7.156 1 97.88 16 SER B CA 1
ATOM 1544 C C . SER B 1 16 ? 13.258 -11.039 -7.105 1 97.88 16 SER B C 1
ATOM 1546 O O . SER B 1 16 ? 13.008 -11.766 -6.141 1 97.88 16 SER B O 1
ATOM 1548 N N . TYR B 1 17 ? 13.945 -11.469 -8.078 1 96.69 17 TYR B N 1
ATOM 1549 C CA . TYR B 1 17 ? 14.367 -12.859 -8.234 1 96.69 17 TYR B CA 1
ATOM 1550 C C . TYR B 1 17 ? 15.875 -12.992 -8.039 1 96.69 17 TYR B C 1
ATOM 1552 O O . TYR B 1 17 ? 16.656 -12.359 -8.75 1 96.69 17 TYR B O 1
ATOM 1560 N N . ILE B 1 18 ? 16.297 -13.797 -7.074 1 93.25 18 ILE B N 1
ATOM 1561 C CA . ILE B 1 18 ? 17.703 -14.062 -6.84 1 93.25 18 ILE B CA 1
ATOM 1562 C C . ILE B 1 18 ? 17.953 -15.562 -6.848 1 93.25 18 ILE B C 1
ATOM 1564 O O . ILE B 1 18 ? 17.359 -16.312 -6.059 1 93.25 18 ILE B O 1
ATOM 1568 N N . GLU B 1 19 ? 18.75 -16 -7.688 1 91.88 19 GLU B N 1
ATOM 1569 C CA . GLU B 1 19 ? 19.125 -17.406 -7.727 1 91.88 19 GLU B CA 1
ATOM 1570 C C . GLU B 1 19 ? 20.125 -17.75 -6.617 1 91.88 19 GLU B C 1
ATOM 1572 O O . GLU B 1 19 ? 21 -16.938 -6.301 1 91.88 19 GLU B O 1
ATOM 1577 N N . GLY B 1 20 ? 19.984 -18.875 -5.984 1 90.94 20 GLY B N 1
ATOM 1578 C CA . GLY B 1 20 ? 20.859 -19.344 -4.93 1 90.94 20 GLY B CA 1
ATOM 1579 C C . GLY B 1 20 ? 20.141 -20.109 -3.842 1 90.94 20 GLY B C 1
ATOM 1580 O O . GLY B 1 20 ? 18.922 -19.984 -3.693 1 90.94 20 GLY B O 1
ATOM 1581 N N . GLU B 1 21 ? 20.906 -20.859 -3.123 1 90.62 21 GLU B N 1
ATOM 1582 C CA . GLU B 1 21 ? 20.312 -21.672 -2.068 1 90.62 21 GLU B CA 1
ATOM 1583 C C . GLU B 1 21 ? 19.859 -20.797 -0.896 1 90.62 21 GLU B C 1
ATOM 1585 O O . GLU B 1 21 ? 20.609 -19.938 -0.429 1 90.62 21 GLU B O 1
ATOM 1590 N N . VAL B 1 22 ? 18.625 -20.953 -0.556 1 85.62 22 VAL B N 1
ATOM 1591 C CA . VAL B 1 22 ? 18.078 -20.25 0.602 1 85.62 22 VAL B CA 1
ATOM 1592 C C . VAL B 1 22 ? 17.266 -21.219 1.45 1 85.62 22 VAL B C 1
ATOM 1594 O O . VAL B 1 22 ? 16.766 -22.234 0.947 1 85.62 22 VAL B O 1
ATOM 1597 N N . THR B 1 23 ? 17.359 -20.969 2.775 1 83.56 23 THR B N 1
ATOM 1598 C CA . THR B 1 23 ? 16.516 -21.734 3.684 1 83.56 23 THR B CA 1
ATOM 1599 C C . THR B 1 23 ? 15.188 -21.016 3.93 1 83.56 23 THR B C 1
ATOM 1601 O O . THR B 1 23 ? 15.18 -19.859 4.348 1 83.56 23 THR B O 1
ATOM 1604 N N . LEU B 1 24 ? 14.156 -21.688 3.676 1 77.06 24 LEU B N 1
ATOM 1605 C CA . LEU B 1 24 ? 12.82 -21.141 3.865 1 77.06 24 LEU B CA 1
ATOM 1606 C C . LEU B 1 24 ? 12.414 -21.188 5.336 1 77.06 24 LEU B C 1
ATOM 1608 O O . LEU B 1 24 ? 13.062 -21.859 6.141 1 77.06 24 LEU B O 1
ATOM 1612 N N . THR B 1 25 ? 11.406 -20.375 5.68 1 68.75 25 THR B N 1
ATOM 1613 C CA . THR B 1 25 ? 10.93 -20.328 7.055 1 68.75 25 THR B CA 1
ATOM 1614 C C . THR B 1 25 ? 10.547 -21.719 7.551 1 68.75 25 THR B C 1
ATOM 1616 O O . THR B 1 25 ? 10.625 -22 8.75 1 68.75 25 THR B O 1
ATOM 1619 N N . SER B 1 26 ? 10.188 -22.547 6.695 1 71.94 26 SER B N 1
ATOM 1620 C CA . SER B 1 26 ? 9.781 -23.922 7.008 1 71.94 26 SER B CA 1
ATOM 1621 C C . SER B 1 26 ? 10.992 -24.797 7.324 1 71.94 26 SER B C 1
ATOM 1623 O O . SER B 1 26 ? 10.852 -25.906 7.82 1 71.94 26 SER B O 1
ATOM 1625 N N . GLY B 1 27 ? 12.148 -24.188 7.02 1 75.69 27 GLY B N 1
ATOM 1626 C CA . GLY B 1 27 ? 13.367 -24.969 7.156 1 75.69 27 GLY B CA 1
ATOM 1627 C C . GLY B 1 27 ? 13.773 -25.672 5.871 1 75.69 27 GLY B C 1
ATOM 1628 O O . GLY B 1 27 ? 14.906 -26.156 5.758 1 75.69 27 GLY B O 1
ATOM 1629 N N . ARG B 1 28 ? 12.867 -25.703 4.855 1 81.5 28 ARG B N 1
ATOM 1630 C CA . ARG B 1 28 ? 13.172 -26.297 3.564 1 81.5 28 ARG B CA 1
ATOM 1631 C C . ARG B 1 28 ? 14.172 -25.453 2.785 1 81.5 28 ARG B C 1
ATOM 1633 O O . ARG B 1 28 ? 14.25 -24.234 2.99 1 81.5 28 ARG B O 1
ATOM 1640 N N . LYS B 1 29 ? 14.93 -26.156 1.905 1 87.81 29 LYS B N 1
ATOM 1641 C CA . LYS B 1 29 ? 15.891 -25.438 1.069 1 87.81 29 LYS B CA 1
ATOM 1642 C C . LYS B 1 29 ? 15.281 -25.094 -0.284 1 87.81 29 LYS B C 1
ATOM 1644 O O . LYS B 1 29 ? 14.5 -25.859 -0.841 1 87.81 29 LYS B O 1
ATOM 1649 N N . SER B 1 30 ? 15.516 -23.844 -0.672 1 87.31 30 SER B N 1
ATOM 1650 C CA . SER B 1 30 ? 15.141 -23.406 -2.01 1 87.31 30 SER B CA 1
ATOM 1651 C C . SER B 1 30 ? 16.359 -22.953 -2.805 1 87.31 30 SER B C 1
ATOM 1653 O O . SER B 1 30 ? 17.359 -22.516 -2.229 1 87.31 30 SER B O 1
ATOM 1655 N N . ASP B 1 31 ? 16.188 -23.078 -4.098 1 92.31 31 ASP B N 1
ATOM 1656 C CA . ASP B 1 31 ? 17.312 -22.703 -4.945 1 92.31 31 ASP B CA 1
ATOM 1657 C C . ASP B 1 31 ? 17.156 -21.281 -5.473 1 92.31 31 ASP B C 1
ATOM 1659 O O . ASP B 1 31 ? 17.938 -20.828 -6.309 1 92.31 31 ASP B O 1
ATOM 1663 N N . TYR B 1 32 ? 16.078 -20.656 -5.07 1 93.5 32 TYR B N 1
ATOM 1664 C CA . TYR B 1 32 ? 15.953 -19.234 -5.414 1 93.5 32 TYR B CA 1
ATOM 1665 C C . TYR B 1 32 ? 15.188 -18.484 -4.332 1 93.5 32 TYR B C 1
ATOM 1667 O O . TYR B 1 32 ? 14.453 -19.094 -3.541 1 93.5 32 TYR B O 1
ATOM 1675 N N . TYR B 1 33 ? 15.43 -17.25 -4.285 1 92 33 TYR B N 1
ATOM 1676 C CA . TYR B 1 33 ? 14.711 -16.312 -3.428 1 92 33 TYR B CA 1
ATOM 1677 C C . TYR B 1 33 ? 13.883 -15.344 -4.254 1 92 33 TYR B C 1
ATOM 1679 O O . TYR B 1 33 ? 14.297 -14.945 -5.348 1 92 33 TYR B O 1
ATOM 1687 N N . PHE B 1 34 ? 12.734 -15.07 -3.777 1 94.56 34 PHE B N 1
ATOM 1688 C CA . PHE B 1 34 ? 11.82 -14.172 -4.484 1 94.56 34 PHE B CA 1
ATOM 1689 C C . PHE B 1 34 ? 11.172 -13.188 -3.516 1 94.56 34 PHE B C 1
ATOM 1691 O O . PHE B 1 34 ? 10.477 -13.594 -2.586 1 94.56 34 PHE B O 1
ATOM 1698 N N . ASP B 1 35 ? 11.43 -11.883 -3.73 1 94.94 35 ASP B N 1
ATOM 1699 C CA . ASP B 1 35 ? 10.805 -10.812 -2.961 1 94.94 35 ASP B CA 1
ATOM 1700 C C . ASP B 1 35 ? 10.039 -9.852 -3.873 1 94.94 35 ASP B C 1
ATOM 1702 O O . ASP B 1 35 ? 10.609 -8.883 -4.379 1 94.94 35 ASP B O 1
ATOM 1706 N N . CYS B 1 36 ? 8.758 -10.047 -3.988 1 97.81 36 CYS B N 1
ATOM 1707 C CA . CYS B 1 36 ? 7.91 -9.312 -4.922 1 97.81 36 CYS B CA 1
ATOM 1708 C C . CYS B 1 36 ? 7.832 -7.836 -4.551 1 97.81 36 CYS B C 1
ATOM 1710 O O . CYS B 1 36 ? 7.516 -6.996 -5.395 1 97.81 36 CYS B O 1
ATOM 1712 N N . LYS B 1 37 ? 8.125 -7.516 -3.316 1 98.06 37 LYS B N 1
ATOM 1713 C CA . LYS B 1 37 ? 7.965 -6.141 -2.855 1 98.06 37 LYS B CA 1
ATOM 1714 C C . LYS B 1 37 ? 8.93 -5.203 -3.57 1 98.06 37 LYS B C 1
ATOM 1716 O O . LYS B 1 37 ? 8.625 -4.027 -3.783 1 98.06 37 LYS B O 1
ATOM 1721 N N . GLN B 1 38 ? 10.078 -5.75 -3.973 1 98.38 38 GLN B N 1
ATOM 1722 C CA . GLN B 1 38 ? 11.023 -4.926 -4.711 1 98.38 38 GLN B CA 1
ATOM 1723 C C . GLN B 1 38 ? 10.414 -4.41 -6.012 1 98.38 38 GLN B C 1
ATOM 1725 O O . GLN B 1 38 ? 10.562 -3.234 -6.352 1 98.38 38 GLN B O 1
ATOM 1730 N N . THR B 1 39 ? 9.641 -5.262 -6.703 1 98.81 39 THR B N 1
ATOM 1731 C CA . THR B 1 39 ? 8.992 -4.875 -7.957 1 98.81 39 THR B CA 1
ATOM 1732 C C . THR B 1 39 ? 7.715 -4.09 -7.688 1 98.81 39 THR B C 1
ATOM 1734 O O . THR B 1 39 ? 7.43 -3.104 -8.367 1 98.81 39 THR B O 1
ATOM 1737 N N . ALA B 1 40 ? 6.977 -4.523 -6.668 1 98.94 40 ALA B N 1
ATOM 1738 C CA . ALA B 1 40 ? 5.699 -3.881 -6.359 1 98.94 40 ALA B CA 1
ATOM 1739 C C . ALA B 1 40 ? 5.91 -2.436 -5.914 1 98.94 40 ALA B C 1
ATOM 1741 O O . ALA B 1 40 ? 5.031 -1.59 -6.094 1 98.94 40 ALA B O 1
ATOM 1742 N N . LEU B 1 41 ? 7.094 -2.133 -5.402 1 98.88 41 LEU B N 1
ATOM 1743 C CA . LEU B 1 41 ? 7.41 -0.799 -4.902 1 98.88 41 LEU B CA 1
ATOM 1744 C C . LEU B 1 41 ? 8.281 -0.037 -5.898 1 98.88 41 LEU B C 1
ATOM 1746 O O . LEU B 1 41 ? 8.758 1.057 -5.594 1 98.88 41 LEU B O 1
ATOM 1750 N N . HIS B 1 42 ? 8.547 -0.615 -7.059 1 98.94 42 HIS B N 1
ATOM 1751 C CA . HIS B 1 42 ? 9.07 0.045 -8.25 1 98.94 42 HIS B CA 1
ATOM 1752 C C . HIS B 1 42 ? 7.957 0.734 -9.031 1 98.94 42 HIS B C 1
ATOM 1754 O O . HIS B 1 42 ? 6.887 0.157 -9.234 1 98.94 42 HIS B O 1
ATOM 1760 N N . ALA B 1 43 ? 8.219 1.965 -9.5 1 98.94 43 ALA B N 1
ATOM 1761 C CA . ALA B 1 43 ? 7.145 2.762 -10.086 1 98.94 43 ALA B CA 1
ATOM 1762 C C . ALA B 1 43 ? 6.52 2.039 -11.281 1 98.94 43 ALA B C 1
ATOM 1764 O O . ALA B 1 43 ? 5.301 1.856 -11.328 1 98.94 43 ALA B O 1
ATOM 1765 N N . GLU B 1 44 ? 7.293 1.62 -12.195 1 98.88 44 GLU B N 1
ATOM 1766 C CA . GLU B 1 44 ? 6.785 0.893 -13.359 1 98.88 44 GLU B CA 1
ATOM 1767 C C . GLU B 1 44 ? 6.25 -0.48 -12.961 1 98.88 44 GLU B C 1
ATOM 1769 O O . GLU B 1 44 ? 5.219 -0.923 -13.461 1 98.88 44 GLU B O 1
ATOM 1774 N N . GLY B 1 45 ? 6.98 -1.158 -12.086 1 98.94 45 GLY B N 1
ATOM 1775 C CA . GLY B 1 45 ? 6.562 -2.473 -11.625 1 98.94 45 GLY B CA 1
ATOM 1776 C C . GLY B 1 45 ? 5.207 -2.463 -10.945 1 98.94 45 GLY B C 1
ATOM 1777 O O . GLY B 1 45 ? 4.359 -3.314 -11.227 1 98.94 45 GLY B O 1
ATOM 1778 N N . GLY B 1 46 ? 5.027 -1.506 -10.023 1 98.94 46 GLY B N 1
ATOM 1779 C CA . GLY B 1 46 ? 3.729 -1.357 -9.391 1 98.94 46 GLY B CA 1
ATOM 1780 C C . GLY B 1 46 ? 2.607 -1.096 -10.375 1 98.94 46 GLY B C 1
ATOM 1781 O O . GLY B 1 46 ? 1.513 -1.646 -10.242 1 98.94 46 GLY B O 1
ATOM 1782 N N . TYR B 1 47 ? 2.896 -0.239 -11.336 1 98.94 47 TYR B N 1
ATOM 1783 C CA . TYR B 1 47 ? 1.927 0.069 -12.375 1 98.94 47 TYR B CA 1
ATOM 1784 C C . TYR B 1 47 ? 1.561 -1.182 -13.172 1 98.94 47 TYR B C 1
ATOM 1786 O O . TYR B 1 47 ? 0.38 -1.46 -13.391 1 98.94 47 TYR B O 1
ATOM 1794 N N . LEU B 1 48 ? 2.535 -1.957 -13.594 1 98.88 48 LEU B N 1
ATOM 1795 C CA . LEU B 1 48 ? 2.305 -3.16 -14.383 1 98.88 48 LEU B CA 1
ATOM 1796 C C . LEU B 1 48 ? 1.545 -4.207 -13.57 1 98.88 48 LEU B C 1
ATOM 1798 O O . LEU B 1 48 ? 0.613 -4.832 -14.078 1 98.88 48 LEU B O 1
ATOM 1802 N N . LEU B 1 49 ? 1.948 -4.398 -12.32 1 98.94 49 LEU B N 1
ATOM 1803 C CA . LEU B 1 49 ? 1.245 -5.344 -11.461 1 98.94 49 LEU B CA 1
ATOM 1804 C C . LEU B 1 49 ? -0.216 -4.938 -11.289 1 98.94 49 LEU B C 1
ATOM 1806 O O . LEU B 1 49 ? -1.116 -5.766 -11.453 1 98.94 49 LEU B O 1
ATOM 1810 N N . GLY B 1 50 ? -0.462 -3.662 -10.961 1 98.88 50 GLY B N 1
ATOM 1811 C CA . GLY B 1 50 ? -1.824 -3.18 -10.797 1 98.88 50 GLY B CA 1
ATOM 1812 C C . GLY B 1 50 ? -2.676 -3.363 -12.039 1 98.88 50 GLY B C 1
ATOM 1813 O O . GLY B 1 50 ? -3.82 -3.816 -11.953 1 98.88 50 GLY B O 1
ATOM 1814 N N . THR B 1 51 ? -2.092 -3.045 -13.188 1 98.62 51 THR B N 1
ATOM 1815 C CA . THR B 1 51 ? -2.812 -3.125 -14.453 1 98.62 51 THR B CA 1
ATOM 1816 C C . THR B 1 51 ? -3.123 -4.574 -14.805 1 98.62 51 THR B C 1
ATOM 1818 O O . THR B 1 51 ? -4.242 -4.895 -15.219 1 98.62 51 THR B O 1
ATOM 1821 N N . LEU B 1 52 ? -2.191 -5.461 -14.633 1 98.75 52 LEU B N 1
ATOM 1822 C CA . LEU B 1 52 ? -2.369 -6.859 -15.008 1 98.75 52 LEU B CA 1
ATOM 1823 C C . LEU B 1 52 ? -3.359 -7.547 -14.078 1 98.75 52 LEU B C 1
ATOM 1825 O O . LEU B 1 52 ? -4.18 -8.352 -14.523 1 98.75 52 LEU B O 1
ATOM 1829 N N . PHE B 1 53 ? -3.254 -7.246 -12.758 1 98.81 53 PHE B N 1
ATOM 1830 C CA . PHE B 1 53 ? -4.266 -7.77 -11.852 1 98.81 53 PHE B CA 1
ATOM 1831 C C . PHE B 1 53 ? -5.652 -7.266 -12.234 1 98.81 53 PHE B C 1
ATOM 1833 O O . PHE B 1 53 ? -6.609 -8.039 -12.273 1 98.81 53 PHE B O 1
ATOM 1840 N N . LEU B 1 54 ? -5.75 -5.977 -12.492 1 98.38 54 LEU B N 1
ATOM 1841 C CA . LEU B 1 54 ? -7.039 -5.398 -12.867 1 98.38 54 LEU B CA 1
ATOM 1842 C C . LEU B 1 54 ? -7.613 -6.098 -14.094 1 98.38 54 LEU B C 1
ATOM 1844 O O . LEU B 1 54 ? -8.82 -6.352 -14.164 1 98.38 54 LEU B O 1
ATOM 1848 N N . ASP B 1 55 ? -6.758 -6.461 -15.023 1 97.56 55 ASP B N 1
ATOM 1849 C CA . ASP B 1 55 ? -7.172 -7.141 -16.25 1 97.56 55 ASP B CA 1
ATOM 1850 C C . ASP B 1 55 ? -7.684 -8.547 -15.953 1 97.56 55 ASP B C 1
ATOM 1852 O O . ASP B 1 55 ? -8.539 -9.07 -16.656 1 97.56 55 ASP B O 1
ATOM 1856 N N . LEU B 1 56 ? -7.152 -9.172 -14.914 1 97.62 56 LEU B N 1
ATOM 1857 C CA . LEU B 1 56 ? -7.52 -10.539 -14.555 1 97.62 56 LEU B CA 1
ATOM 1858 C C . LEU B 1 56 ? -8.836 -10.57 -13.781 1 97.62 56 LEU B C 1
ATOM 1860 O O . LEU B 1 56 ? -9.523 -11.594 -13.758 1 97.62 56 LEU B O 1
ATOM 1864 N N . LEU B 1 57 ? -9.133 -9.508 -13.125 1 98.5 57 LEU B N 1
ATOM 1865 C CA . LEU B 1 57 ? -10.281 -9.5 -12.227 1 98.5 57 LEU B CA 1
ATOM 1866 C C . LEU B 1 57 ? -11.594 -9.531 -13.008 1 98.5 57 LEU B C 1
ATOM 1868 O O . LEU B 1 57 ? -11.789 -8.727 -13.93 1 98.5 57 LEU B O 1
ATOM 1872 N N . PRO B 1 58 ? -12.484 -10.422 -12.617 1 98 58 PRO B N 1
ATOM 1873 C CA . PRO B 1 58 ? -13.828 -10.383 -13.195 1 98 58 PRO B CA 1
ATOM 1874 C C . PRO B 1 58 ? -14.516 -9.031 -13 1 98 58 PRO B C 1
ATOM 1876 O O . PRO B 1 58 ? -14.25 -8.336 -12.016 1 98 58 PRO B O 1
ATOM 1879 N N . LEU B 1 59 ? -15.453 -8.695 -13.875 1 97 59 LEU B N 1
ATOM 1880 C CA . LEU B 1 59 ? -16.078 -7.371 -13.883 1 97 59 LEU B CA 1
ATOM 1881 C C . LEU B 1 59 ? -17 -7.195 -12.695 1 97 59 LEU B C 1
ATOM 1883 O O . LEU B 1 59 ? -17.344 -6.066 -12.328 1 97 59 LEU B O 1
ATOM 1887 N N . ASP B 1 60 ? -17.406 -8.258 -12.07 1 97.56 60 ASP B N 1
ATOM 1888 C CA . ASP B 1 60 ? -18.359 -8.148 -10.969 1 97.56 60 ASP B CA 1
ATOM 1889 C C . ASP B 1 60 ? -17.641 -8 -9.633 1 97.56 60 ASP B C 1
ATOM 1891 O O . ASP B 1 60 ? -18.281 -7.863 -8.586 1 97.56 60 ASP B O 1
ATOM 1895 N N . VAL B 1 61 ? -16.328 -8.062 -9.641 1 98.69 61 VAL B N 1
ATOM 1896 C CA . VAL B 1 61 ? -15.562 -7.777 -8.438 1 98.69 61 VAL B CA 1
ATOM 1897 C C . VAL B 1 61 ? -15.781 -6.328 -8.008 1 98.69 61 VAL B C 1
ATOM 1899 O O . VAL B 1 61 ? -15.75 -5.418 -8.844 1 98.69 61 VAL B O 1
ATOM 1902 N N . GLN B 1 62 ? -15.93 -6.109 -6.711 1 98.88 62 GLN B N 1
ATOM 1903 C CA . GLN B 1 62 ? -16.297 -4.789 -6.215 1 98.88 62 GLN B CA 1
ATOM 1904 C C . GLN B 1 62 ? -15.219 -4.23 -5.289 1 98.88 62 GLN B C 1
ATOM 1906 O O . GLN B 1 62 ? -15.352 -3.117 -4.777 1 98.88 62 GLN B O 1
ATOM 1911 N N . GLY B 1 63 ? -14.164 -4.926 -5.059 1 98.88 63 GLY B N 1
ATOM 1912 C CA . GLY B 1 63 ? -13.031 -4.5 -4.254 1 98.88 63 GLY B CA 1
ATOM 1913 C C . GLY B 1 63 ? -11.938 -5.543 -4.168 1 98.88 63 GLY B C 1
ATOM 1914 O O . GLY B 1 63 ? -12.094 -6.66 -4.664 1 98.88 63 GLY B O 1
ATOM 1915 N N . VAL B 1 64 ? -10.828 -5.195 -3.58 1 98.94 64 VAL B N 1
ATOM 1916 C CA . VAL B 1 64 ? -9.703 -6.117 -3.436 1 98.94 64 VAL B CA 1
ATOM 1917 C C . VAL B 1 64 ? -9.211 -6.109 -1.992 1 98.94 64 VAL B C 1
ATOM 1919 O O . VAL B 1 64 ? -9.344 -5.102 -1.291 1 98.94 64 VAL B O 1
ATOM 1922 N N . ALA B 1 65 ? -8.672 -7.203 -1.569 1 98.88 65 ALA B N 1
ATOM 1923 C CA . ALA B 1 65 ? -8.102 -7.359 -0.236 1 98.88 65 ALA B CA 1
ATOM 1924 C C . ALA B 1 65 ? -6.777 -8.117 -0.293 1 98.88 65 ALA B C 1
ATOM 1926 O O . ALA B 1 65 ? -6.516 -8.844 -1.254 1 98.88 65 ALA B O 1
ATOM 1927 N N . GLY B 1 66 ? -5.965 -7.867 0.662 1 98.56 66 GLY B N 1
ATOM 1928 C CA . GLY B 1 66 ? -4.711 -8.594 0.74 1 98.56 66 GLY B CA 1
ATOM 1929 C C . GLY B 1 66 ? -4.027 -8.461 2.088 1 98.56 66 GLY B C 1
ATOM 1930 O O . GLY B 1 66 ? -4.16 -7.438 2.76 1 98.56 66 GLY B O 1
ATOM 1931 N N . MET B 1 67 ? -3.223 -9.398 2.396 1 97.31 67 MET B N 1
ATOM 1932 C CA . MET B 1 67 ? -2.59 -9.477 3.709 1 97.31 67 MET B CA 1
ATOM 1933 C C . MET B 1 67 ? -1.322 -8.633 3.75 1 97.31 67 MET B C 1
ATOM 1935 O O . MET B 1 67 ? -0.47 -8.734 2.867 1 97.31 67 MET B O 1
ATOM 1939 N N . THR B 1 68 ? -1.195 -7.758 4.742 1 96.56 68 THR B N 1
ATOM 1940 C CA . THR B 1 68 ? 0.004 -6.965 4.977 1 96.56 68 THR B CA 1
ATOM 1941 C C . THR B 1 68 ? 1.204 -7.863 5.254 1 96.56 68 THR B C 1
ATOM 1943 O O . THR B 1 68 ? 1.056 -8.945 5.832 1 96.56 68 THR B O 1
ATOM 1946 N N . LEU B 1 69 ? 2.289 -7.621 4.809 1 94.75 69 LEU B N 1
ATOM 1947 C CA . LEU B 1 69 ? 2.807 -6.422 4.16 1 94.75 69 LEU B CA 1
ATOM 1948 C C . LEU B 1 69 ? 2.918 -6.621 2.652 1 94.75 69 LEU B C 1
ATOM 1950 O O . LEU B 1 69 ? 2.816 -5.664 1.886 1 94.75 69 LEU B O 1
ATOM 1954 N N . GLY B 1 70 ? 3.004 -7.867 2.191 1 95.62 70 GLY B N 1
ATOM 1955 C CA . GLY B 1 70 ? 3.297 -8.188 0.804 1 95.62 70 GLY B CA 1
ATOM 1956 C C . GLY B 1 70 ? 2.219 -7.719 -0.156 1 95.62 70 GLY B C 1
ATOM 1957 O O . GLY B 1 70 ? 2.512 -7.355 -1.297 1 95.62 70 GLY B O 1
ATOM 1958 N N . ALA B 1 71 ? 1.057 -7.688 0.274 1 98.31 71 ALA B N 1
ATOM 1959 C CA . ALA B 1 71 ? -0.057 -7.379 -0.62 1 98.31 71 ALA B CA 1
ATOM 1960 C C . ALA B 1 71 ? -0.395 -5.891 -0.584 1 98.31 71 ALA B C 1
ATOM 1962 O O . ALA B 1 71 ? -1.164 -5.402 -1.415 1 98.31 71 ALA B O 1
ATOM 1963 N N . ASP B 1 72 ? 0.181 -5.117 0.301 1 98.69 72 ASP B N 1
ATOM 1964 C CA . ASP B 1 72 ? -0.189 -3.719 0.503 1 98.69 72 ASP B CA 1
ATOM 1965 C C . ASP B 1 72 ? -0.003 -2.91 -0.779 1 98.69 72 ASP B C 1
ATOM 1967 O O . ASP B 1 72 ? -0.932 -2.242 -1.237 1 98.69 72 ASP B O 1
ATOM 1971 N N . PRO B 1 73 ? 1.197 -3.039 -1.394 1 98.94 73 PRO B N 1
ATOM 1972 C CA . PRO B 1 73 ? 1.343 -2.252 -2.619 1 98.94 73 PRO B CA 1
ATOM 1973 C C . PRO B 1 73 ? 0.499 -2.791 -3.771 1 98.94 73 PRO B C 1
ATOM 1975 O O . PRO B 1 73 ? 0.169 -2.049 -4.699 1 98.94 73 PRO B O 1
ATOM 1978 N N . LEU B 1 74 ? 0.157 -4.078 -3.742 1 98.94 74 LEU B N 1
ATOM 1979 C CA . LEU B 1 74 ? -0.649 -4.68 -4.801 1 98.94 74 LEU B CA 1
ATOM 1980 C C . LEU B 1 74 ? -2.078 -4.148 -4.762 1 98.94 74 LEU B C 1
ATOM 1982 O O . LEU B 1 74 ? -2.582 -3.639 -5.766 1 98.94 74 LEU B O 1
ATOM 1986 N N . VAL B 1 75 ? -2.715 -4.203 -3.594 1 98.94 75 VAL B N 1
ATOM 1987 C CA . VAL B 1 75 ? -4.113 -3.795 -3.488 1 98.94 75 VAL B CA 1
ATOM 1988 C C . VAL B 1 75 ? -4.223 -2.285 -3.688 1 98.94 75 VAL B C 1
ATOM 1990 O O . VAL B 1 75 ? -5.195 -1.799 -4.273 1 98.94 75 VAL B O 1
ATOM 1993 N N . SER B 1 76 ? -3.217 -1.514 -3.232 1 98.94 76 SER B N 1
ATOM 1994 C CA . SER B 1 76 ? -3.213 -0.067 -3.426 1 98.94 76 SER B CA 1
ATOM 1995 C C . SER B 1 76 ? -3.109 0.292 -4.906 1 98.94 76 SER B C 1
ATOM 1997 O O . SER B 1 76 ? -3.842 1.156 -5.391 1 98.94 76 SER B O 1
ATOM 1999 N N . ALA B 1 77 ? -2.199 -0.38 -5.617 1 98.94 77 ALA B N 1
ATOM 2000 C CA . ALA B 1 77 ? -2.021 -0.129 -7.047 1 98.94 77 ALA B CA 1
ATOM 2001 C C . ALA B 1 77 ? -3.293 -0.452 -7.824 1 98.94 77 ALA B C 1
ATOM 2003 O O . ALA B 1 77 ? -3.742 0.345 -8.648 1 98.94 77 ALA B O 1
ATOM 2004 N N . VAL B 1 78 ? -3.863 -1.611 -7.516 1 98.94 78 VAL B N 1
ATOM 2005 C CA . VAL B 1 78 ? -5.086 -2.018 -8.203 1 98.94 78 VAL B CA 1
ATOM 2006 C C . VAL B 1 78 ? -6.184 -0.99 -7.953 1 98.94 78 VAL B C 1
ATOM 2008 O O . VAL B 1 78 ? -6.887 -0.584 -8.883 1 98.94 78 VAL B O 1
ATOM 2011 N N . SER B 1 79 ? -6.32 -0.564 -6.734 1 98.94 79 SER B N 1
ATOM 2012 C CA . SER B 1 79 ? -7.379 0.372 -6.367 1 98.94 79 SER B CA 1
ATOM 2013 C C . SER B 1 79 ? -7.223 1.7 -7.102 1 98.94 79 SER B C 1
ATOM 2015 O O . SER B 1 79 ? -8.141 2.15 -7.785 1 98.94 79 SER B O 1
ATOM 2017 N N . VAL B 1 80 ? -6.07 2.248 -7.055 1 98.81 80 VAL B N 1
ATOM 2018 C CA . VAL B 1 80 ? -5.793 3.547 -7.66 1 98.81 80 VAL B CA 1
ATOM 2019 C C . VAL B 1 80 ? -5.973 3.461 -9.172 1 98.81 80 VAL B C 1
ATOM 2021 O O . VAL B 1 80 ? -6.613 4.32 -9.781 1 98.81 80 VAL B O 1
ATOM 2024 N N . LEU B 1 81 ? -5.492 2.459 -9.789 1 98.88 81 LEU B N 1
ATOM 2025 C CA . LEU B 1 81 ? -5.57 2.309 -11.234 1 98.88 81 LEU B CA 1
ATOM 2026 C C . LEU B 1 81 ? -7 1.996 -11.672 1 98.88 81 LEU B C 1
ATOM 2028 O O . LEU B 1 81 ? -7.414 2.377 -12.773 1 98.88 81 LEU B O 1
ATOM 2032 N N . SER B 1 82 ? -7.723 1.292 -10.805 1 98.88 82 SER B N 1
ATOM 2033 C CA . SER B 1 82 ? -9.117 1.015 -11.125 1 98.88 82 SER B CA 1
ATOM 2034 C C . SER B 1 82 ? -9.93 2.303 -11.234 1 98.88 82 SER B C 1
ATOM 2036 O O . SER B 1 82 ? -10.875 2.385 -12.023 1 98.88 82 SER B O 1
ATOM 2038 N N . HIS B 1 83 ? -9.562 3.289 -10.375 1 98.81 83 HIS B N 1
ATOM 2039 C CA . HIS B 1 83 ? -10.219 4.59 -10.492 1 98.81 83 HIS B CA 1
ATOM 2040 C C . HIS B 1 83 ? -9.961 5.207 -11.859 1 98.81 83 HIS B C 1
ATOM 2042 O O . HIS B 1 83 ? -10.891 5.703 -12.508 1 98.81 83 HIS B O 1
ATOM 2048 N N . ILE B 1 84 ? -8.797 5.18 -12.297 1 98.31 84 ILE B N 1
ATOM 2049 C CA . ILE B 1 84 ? -8.406 5.746 -13.578 1 98.31 84 ILE B CA 1
ATOM 2050 C C . ILE B 1 84 ? -9.164 5.043 -14.703 1 98.31 84 ILE B C 1
ATOM 2052 O O . ILE B 1 84 ? -9.57 5.68 -15.68 1 98.31 84 ILE B O 1
ATOM 2056 N N . GLN B 1 85 ? -9.391 3.764 -14.531 1 97.31 85 GLN B N 1
ATOM 2057 C CA . GLN B 1 85 ? -10.039 2.971 -15.578 1 97.31 85 GLN B CA 1
ATOM 2058 C C . GLN B 1 85 ? -11.555 2.988 -15.422 1 97.31 85 GLN B C 1
ATOM 2060 O O . GLN B 1 85 ? -12.273 2.314 -16.172 1 97.31 85 GLN B O 1
ATOM 2065 N N . GLY B 1 86 ? -12.078 3.615 -14.406 1 97.81 86 GLY B N 1
ATOM 2066 C CA . GLY B 1 86 ? -13.516 3.818 -14.258 1 97.81 86 GLY B CA 1
ATOM 2067 C C . GLY B 1 86 ? -14.203 2.701 -13.5 1 97.81 86 GLY B C 1
ATOM 2068 O O . GLY B 1 86 ? -15.43 2.605 -13.5 1 97.81 86 GLY B O 1
ATOM 2069 N N . ARG B 1 87 ? -13.508 1.794 -12.836 1 98.06 87 ARG B N 1
ATOM 2070 C CA . ARG B 1 87 ? -14.102 0.699 -12.078 1 98.06 87 ARG B CA 1
ATOM 2071 C C . ARG B 1 87 ? -14.289 1.086 -10.609 1 98.06 87 ARG B C 1
ATOM 2073 O O . ARG B 1 87 ? -15.281 0.7 -9.984 1 98.06 87 ARG B O 1
ATOM 2080 N N . GLY B 1 88 ? -13.328 1.837 -10.07 1 98.62 88 GLY B N 1
ATOM 2081 C CA . GLY B 1 88 ? -13.461 2.402 -8.734 1 98.62 88 GLY B CA 1
ATOM 2082 C C . GLY B 1 88 ? -13.461 1.352 -7.645 1 98.62 88 GLY B C 1
ATOM 2083 O O . GLY B 1 88 ? -14.336 1.358 -6.773 1 98.62 88 GLY B O 1
ATOM 2084 N N . LEU B 1 89 ? -12.516 0.372 -7.617 1 98.94 89 LEU B N 1
ATOM 2085 C CA . LEU B 1 89 ? -12.438 -0.726 -6.66 1 98.94 89 LEU B CA 1
ATOM 2086 C C . LEU B 1 89 ? -11.719 -0.29 -5.387 1 98.94 89 LEU B C 1
ATOM 2088 O O . LEU B 1 89 ? -10.523 0.02 -5.422 1 98.94 89 LEU B O 1
ATOM 2092 N N . PRO B 1 90 ? -12.438 -0.226 -4.234 1 98.94 90 PRO B N 1
ATOM 2093 C CA . PRO B 1 90 ? -11.719 0.005 -2.982 1 98.94 90 PRO B CA 1
ATOM 2094 C C . PRO B 1 90 ? -10.812 -1.166 -2.596 1 98.94 90 PRO B C 1
ATOM 2096 O O . PRO B 1 90 ? -10.969 -2.27 -3.127 1 98.94 90 PRO B O 1
ATOM 2099 N N . ALA B 1 91 ? -9.852 -0.874 -1.782 1 98.94 91 ALA B N 1
ATOM 2100 C CA . ALA B 1 91 ? -8.938 -1.884 -1.251 1 98.94 91 ALA B CA 1
ATOM 2101 C C . ALA B 1 91 ? -9.141 -2.066 0.251 1 98.94 91 ALA B C 1
ATOM 2103 O O . ALA B 1 91 ? -9.633 -1.163 0.932 1 98.94 91 ALA B O 1
ATOM 2104 N N . CYS B 1 92 ? -8.82 -3.166 0.683 1 98.19 92 CYS B N 1
ATOM 2105 C CA . CYS B 1 92 ? -8.789 -3.518 2.098 1 98.19 92 CYS B CA 1
ATOM 2106 C C . CYS B 1 92 ? -7.484 -4.223 2.451 1 98.19 92 CYS B C 1
ATOM 2108 O O . CYS B 1 92 ? -7.051 -5.129 1.739 1 98.19 92 CYS B O 1
ATOM 2110 N N . ILE B 1 93 ? -6.828 -3.775 3.52 1 98.38 93 ILE B N 1
ATOM 2111 C CA . ILE B 1 93 ? -5.613 -4.434 3.984 1 98.38 93 ILE B CA 1
ATOM 2112 C C . ILE B 1 93 ? -5.941 -5.344 5.168 1 98.38 93 ILE B C 1
ATOM 2114 O O . ILE B 1 93 ? -6.574 -4.91 6.133 1 98.38 93 ILE B O 1
ATOM 2118 N N . VAL B 1 94 ? -5.543 -6.59 5.066 1 97.75 94 VAL B N 1
ATOM 2119 C CA . VAL B 1 94 ? -5.742 -7.586 6.113 1 97.75 94 VAL B CA 1
ATOM 2120 C C . VAL B 1 94 ? -4.52 -7.633 7.023 1 97.75 94 VAL B C 1
ATOM 2122 O O . VAL B 1 94 ? -3.398 -7.863 6.559 1 97.75 94 VAL B O 1
ATOM 2125 N N . ARG B 1 95 ? -4.738 -7.445 8.32 1 94.94 95 ARG B N 1
ATOM 2126 C CA . ARG B 1 95 ? -3.65 -7.449 9.289 1 94.94 95 ARG B CA 1
ATOM 2127 C C . ARG B 1 95 ? -3.285 -8.867 9.703 1 94.94 95 ARG B C 1
ATOM 2129 O O . ARG B 1 95 ? -4.145 -9.758 9.727 1 94.94 95 ARG B O 1
ATOM 2136 N N . LYS B 1 96 ? -2.086 -9.023 10.109 1 88.31 96 LYS B N 1
ATOM 2137 C CA . LYS B 1 96 ? -1.631 -10.32 10.625 1 88.31 96 LYS B CA 1
ATOM 2138 C C . LYS B 1 96 ? -2.1 -10.531 12.062 1 88.31 96 LYS B C 1
ATOM 2140 O O . LYS B 1 96 ? -2.463 -11.648 12.438 1 88.31 96 LYS B O 1
ATOM 2145 N N . LYS B 1 97 ? -2.066 -9.492 12.781 1 81.5 97 LYS B N 1
ATOM 2146 C CA . LYS B 1 97 ? -2.529 -9.492 14.164 1 81.5 97 LYS B CA 1
ATOM 2147 C C . LYS B 1 97 ? -3.664 -8.492 14.367 1 81.5 97 LYS B C 1
ATOM 2149 O O . LYS B 1 97 ? -3.705 -7.453 13.703 1 81.5 97 LYS B O 1
ATOM 2154 N N . ALA B 1 98 ? -4.438 -8.742 15.305 1 72.75 98 ALA B N 1
ATOM 2155 C CA . ALA B 1 98 ? -5.613 -7.918 15.562 1 72.75 98 ALA B CA 1
ATOM 2156 C C . ALA B 1 98 ? -5.211 -6.523 16.047 1 72.75 98 ALA B C 1
ATOM 2158 O O . ALA B 1 98 ? -4.242 -6.375 16.797 1 72.75 98 ALA B O 1
ATOM 2159 N N . LYS B 1 99 ? -5.656 -5.336 15.492 1 61.84 99 LYS B N 1
ATOM 2160 C CA . LYS B 1 99 ? -5.383 -3.959 15.898 1 61.84 99 LYS B CA 1
ATOM 2161 C C . LYS B 1 99 ? -5.879 -3.697 17.312 1 61.84 99 LYS B C 1
ATOM 2163 O O . LYS B 1 99 ? -5.273 -2.918 18.062 1 61.84 99 LYS B O 1
ATOM 2168 N N . GLY B 1 100 ? -6.961 -4.484 17.812 1 62.31 100 GLY B N 1
ATOM 2169 C CA . GLY B 1 100 ? -7.742 -4.277 19.016 1 62.31 100 GLY B CA 1
ATOM 2170 C C . GLY B 1 100 ? -8.977 -5.164 19.078 1 62.31 100 GLY B C 1
ATOM 2171 O O . GLY B 1 100 ? -8.898 -6.363 18.812 1 62.31 100 GLY B O 1
ATOM 2172 N N . HIS B 1 101 ? -9.922 -4.395 19.75 1 56.22 101 HIS B N 1
ATOM 2173 C CA . HIS B 1 101 ? -11.141 -5.16 19.984 1 56.22 101 HIS B CA 1
ATOM 2174 C C . HIS B 1 101 ? -12.156 -4.926 18.875 1 56.22 101 HIS B C 1
ATOM 2176 O O . HIS B 1 101 ? -12.094 -3.918 18.172 1 56.22 101 HIS B O 1
ATOM 2182 N N . GLY B 1 102 ? -12.969 -5.855 18.406 1 53.19 102 GLY B N 1
ATOM 2183 C CA . GLY B 1 102 ? -14.125 -5.75 17.531 1 53.19 102 GLY B CA 1
ATOM 2184 C C . GLY B 1 102 ? -14.047 -6.664 16.328 1 53.19 102 GLY B C 1
ATOM 2185 O O . GLY B 1 102 ? -13.031 -7.328 16.109 1 53.19 102 GLY B O 1
ATOM 2186 N N . THR B 1 103 ? -15.141 -6.848 15.602 1 47.25 103 THR B N 1
ATOM 2187 C CA . THR B 1 103 ? -15.336 -7.762 14.484 1 47.25 103 THR B CA 1
ATOM 2188 C C . THR B 1 103 ? -14.391 -7.426 13.336 1 47.25 103 THR B C 1
ATOM 2190 O O . THR B 1 103 ? -13.953 -8.312 12.602 1 47.25 103 THR B O 1
ATOM 2193 N N . ASN B 1 104 ? -14.062 -6.133 13.133 1 61.72 104 ASN B N 1
ATOM 2194 C CA . ASN B 1 104 ? -13.227 -5.695 12.023 1 61.72 104 ASN B CA 1
ATOM 2195 C C . ASN B 1 104 ? -11.773 -5.512 12.445 1 61.72 104 ASN B C 1
ATOM 2197 O O . ASN B 1 104 ? -11.062 -4.676 11.891 1 61.72 104 ASN B O 1
ATOM 2201 N N . GLN B 1 105 ? -11.508 -6.387 13.32 1 77.5 105 GLN B N 1
ATOM 2202 C CA . GLN B 1 105 ? -10.266 -6.129 14.047 1 77.5 105 GLN B CA 1
ATOM 2203 C C . GLN B 1 105 ? -9.055 -6.465 13.18 1 77.5 105 GLN B C 1
ATOM 2205 O O . GLN B 1 105 ? -7.949 -5.988 13.445 1 77.5 105 GLN B O 1
ATOM 2210 N N . PHE B 1 106 ? -9.438 -7.094 11.961 1 92.25 106 PHE B N 1
ATOM 2211 C CA . PHE B 1 106 ? -8.273 -7.504 11.188 1 92.25 106 PHE B CA 1
ATOM 2212 C C . PHE B 1 106 ? -8.203 -6.738 9.875 1 92.25 106 PHE B C 1
ATOM 2214 O O . PHE B 1 106 ? -7.254 -6.898 9.102 1 92.25 106 PHE B O 1
ATOM 2221 N N . LEU B 1 107 ? -9.219 -5.984 9.609 1 96.25 107 LEU B N 1
ATOM 2222 C CA . LEU B 1 107 ? -9.266 -5.383 8.281 1 96.25 107 LEU B CA 1
ATOM 2223 C C . LEU B 1 107 ? -9.203 -3.861 8.375 1 96.25 107 LEU B C 1
ATOM 2225 O O . LEU B 1 107 ? -9.844 -3.256 9.234 1 96.25 107 LEU B O 1
ATOM 2229 N N . GLU B 1 108 ? -8.445 -3.277 7.488 1 96.94 108 GLU B N 1
ATOM 2230 C CA . GLU B 1 108 ? -8.406 -1.829 7.301 1 96.94 108 GLU B CA 1
ATOM 2231 C C . GLU B 1 108 ? -9.18 -1.417 6.051 1 96.94 108 GLU B C 1
ATOM 2233 O O . GLU B 1 108 ? -9.102 -2.086 5.02 1 96.94 108 GLU B O 1
ATOM 2238 N N . GLY B 1 109 ? -9.844 -0.289 6.117 1 97.69 109 GLY B N 1
ATOM 2239 C CA . GLY B 1 109 ? -10.523 0.246 4.949 1 97.69 109 GLY B CA 1
ATOM 2240 C C . GLY B 1 109 ? -11.977 -0.174 4.852 1 97.69 109 GLY B C 1
ATOM 2241 O O . GLY B 1 109 ? -12.609 -0.007 3.809 1 97.69 109 GLY B O 1
ATOM 2242 N N . MET B 1 110 ? -12.555 -0.618 5.887 1 97.12 110 MET B N 1
ATOM 2243 C CA . MET B 1 110 ? -13.852 -1.289 5.836 1 97.12 110 MET B CA 1
ATOM 2244 C C . MET B 1 110 ? -14.977 -0.278 5.672 1 97.12 110 MET B C 1
ATOM 2246 O O . MET B 1 110 ? -16.109 -0.649 5.344 1 97.12 110 MET B O 1
ATOM 2250 N N . ALA B 1 111 ? -14.719 1.018 5.852 1 96.94 111 ALA B N 1
ATOM 2251 C CA . ALA B 1 111 ? -15.734 2.041 5.602 1 96.94 111 ALA B CA 1
ATOM 2252 C C . ALA B 1 111 ? -16.125 2.07 4.129 1 96.94 111 ALA B C 1
ATOM 2254 O O . ALA B 1 111 ? -17.141 2.686 3.766 1 96.94 111 ALA B O 1
ATOM 2255 N N . ASN B 1 112 ? -15.398 1.371 3.279 1 98.56 112 ASN B N 1
ATOM 2256 C CA . ASN B 1 112 ? -15.633 1.377 1.84 1 98.56 112 ASN B CA 1
ATOM 2257 C C . ASN B 1 112 ? -16.391 0.129 1.39 1 98.56 112 ASN B C 1
ATOM 2259 O O . ASN B 1 112 ? -16.609 -0.068 0.194 1 98.56 112 ASN B O 1
ATOM 2263 N N . PHE B 1 113 ? -16.734 -0.722 2.332 1 98.25 113 PHE B N 1
ATOM 2264 C CA . PHE B 1 113 ? -17.344 -2.008 1.996 1 98.25 113 PHE B CA 1
ATOM 2265 C C . PHE B 1 113 ? -18.656 -2.195 2.727 1 98.25 113 PHE B C 1
ATOM 2267 O O . PHE B 1 113 ? -18.859 -1.652 3.816 1 98.25 113 PHE B O 1
ATOM 2274 N N . SER B 1 114 ? -19.547 -2.926 2.109 1 97.88 114 SER B N 1
ATOM 2275 C CA . SER B 1 114 ? -20.797 -3.373 2.703 1 97.88 114 SER B CA 1
ATOM 2276 C C . SER B 1 114 ? -20.906 -4.895 2.699 1 97.88 114 SER B C 1
ATOM 2278 O O . SER B 1 114 ? -20.219 -5.566 1.925 1 97.88 114 SER B O 1
ATOM 2280 N N . ASP B 1 115 ? -21.75 -5.34 3.57 1 97.5 115 ASP B N 1
ATOM 2281 C CA . ASP B 1 115 ? -21.969 -6.785 3.664 1 97.5 115 ASP B CA 1
ATOM 2282 C C . ASP B 1 115 ? -22.312 -7.379 2.303 1 97.5 115 ASP B C 1
ATOM 2284 O O . ASP B 1 115 ? -23.125 -6.812 1.562 1 97.5 115 ASP B O 1
ATOM 2288 N N . GLY B 1 116 ? -21.641 -8.469 1.973 1 98.38 116 GLY B N 1
ATOM 2289 C CA . GLY B 1 116 ? -21.969 -9.203 0.76 1 98.38 116 GLY B CA 1
ATOM 2290 C C . GLY B 1 116 ? -21.188 -8.727 -0.454 1 98.38 116 GLY B C 1
ATOM 2291 O O . GLY B 1 116 ? -21.266 -9.328 -1.523 1 98.38 116 GLY B O 1
ATOM 2292 N N . MET B 1 117 ? -20.484 -7.645 -0.314 1 98.56 117 MET B N 1
ATOM 2293 C CA . MET B 1 117 ? -19.688 -7.156 -1.444 1 98.56 117 MET B CA 1
ATOM 2294 C C . MET B 1 117 ? -18.703 -8.211 -1.916 1 98.56 117 MET B C 1
ATOM 2296 O O . MET B 1 117 ? -18.078 -8.891 -1.099 1 98.56 117 MET B O 1
ATOM 2300 N N . ARG B 1 118 ? -18.516 -8.344 -3.221 1 98.81 118 ARG B N 1
ATOM 2301 C CA . ARG B 1 118 ? -17.641 -9.32 -3.855 1 98.81 118 ARG B CA 1
ATOM 2302 C C . ARG B 1 118 ? -16.203 -8.797 -3.945 1 98.81 118 ARG B C 1
ATOM 2304 O O . ARG B 1 118 ? -15.953 -7.762 -4.562 1 98.81 118 ARG B O 1
ATOM 2311 N N . VAL B 1 119 ? -15.297 -9.586 -3.416 1 98.75 119 VAL B N 1
ATOM 2312 C CA . VAL B 1 119 ? -13.922 -9.094 -3.322 1 98.75 119 VAL B CA 1
ATOM 2313 C C . VAL B 1 119 ? -12.961 -10.156 -3.84 1 98.75 119 VAL B C 1
ATOM 2315 O O . VAL B 1 119 ? -13.219 -11.352 -3.725 1 98.75 119 VAL B O 1
ATOM 2318 N N . ALA B 1 120 ? -11.914 -9.727 -4.496 1 98.88 120 ALA B N 1
ATOM 2319 C CA . ALA B 1 120 ? -10.781 -10.586 -4.844 1 98.88 120 ALA B CA 1
ATOM 2320 C C . ALA B 1 120 ? -9.656 -10.438 -3.824 1 98.88 120 ALA B C 1
ATOM 2322 O O . ALA B 1 120 ? -9.359 -9.328 -3.373 1 98.88 120 ALA B O 1
ATOM 2323 N N . VAL B 1 121 ? -9.023 -11.531 -3.451 1 98.94 121 VAL B N 1
ATOM 2324 C CA . VAL B 1 121 ? -7.902 -11.484 -2.514 1 98.94 121 VAL B CA 1
ATOM 2325 C C . VAL B 1 121 ? -6.59 -11.656 -3.27 1 98.94 121 VAL B C 1
ATOM 2327 O O . VAL B 1 121 ? -6.43 -12.609 -4.047 1 98.94 121 VAL B O 1
ATOM 2330 N N . LEU B 1 122 ? -5.719 -10.719 -3.066 1 98.94 122 LEU B N 1
ATOM 2331 C CA . LEU B 1 122 ? -4.445 -10.688 -3.779 1 98.94 122 LEU B CA 1
ATOM 2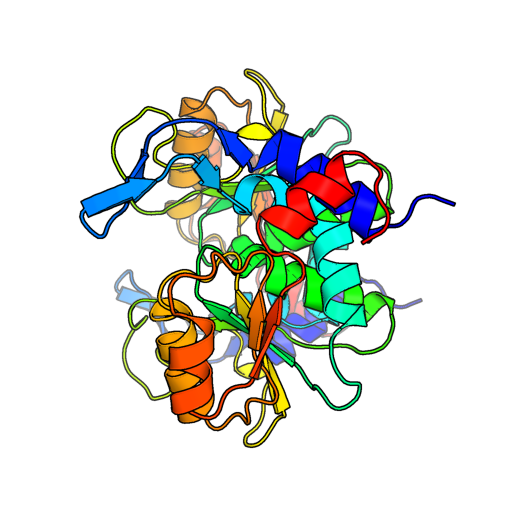332 C C . LEU B 1 122 ? -3.299 -11.086 -2.857 1 98.94 122 LEU B C 1
ATOM 2334 O O . LEU B 1 122 ? -3.328 -10.789 -1.66 1 98.94 122 LEU B O 1
ATOM 2338 N N . GLU B 1 123 ? -2.268 -11.664 -3.443 1 98.5 123 GLU B N 1
ATOM 2339 C CA . GLU B 1 123 ? -1.06 -12.102 -2.748 1 98.5 123 GLU B CA 1
ATOM 2340 C C . GLU B 1 123 ? 0.169 -11.969 -3.643 1 98.5 123 GLU B C 1
ATOM 2342 O O . GLU B 1 123 ? 0.059 -12.023 -4.871 1 98.5 123 GLU B O 1
ATOM 2347 N N . ASP B 1 124 ? 1.292 -11.75 -2.986 1 98.12 124 ASP B N 1
ATOM 2348 C CA . ASP B 1 124 ? 2.52 -11.68 -3.773 1 98.12 124 ASP B CA 1
ATOM 2349 C C . ASP B 1 124 ? 2.979 -13.078 -4.195 1 98.12 124 ASP B C 1
ATOM 2351 O O . ASP B 1 124 ? 2.943 -13.414 -5.379 1 98.12 124 ASP B O 1
ATOM 2355 N N . VAL B 1 125 ? 3.256 -13.938 -3.15 1 97 125 VAL B N 1
ATOM 2356 C CA . VAL B 1 125 ? 3.77 -15.273 -3.416 1 97 125 VAL B CA 1
ATOM 2357 C C . VAL B 1 125 ? 2.941 -16.312 -2.65 1 97 125 VAL B C 1
ATOM 2359 O O . VAL B 1 125 ? 2.607 -16.094 -1.482 1 97 125 VAL B O 1
ATOM 2362 N N . VAL B 1 126 ? 2.613 -17.375 -3.371 1 96.94 126 VAL B N 1
ATOM 2363 C CA . VAL B 1 126 ? 1.933 -18.484 -2.715 1 96.94 126 VAL B CA 1
ATOM 2364 C C . VAL B 1 126 ? 2.857 -19.703 -2.66 1 96.94 126 VAL B C 1
ATOM 2366 O O . VAL B 1 126 ? 3.318 -20.188 -3.695 1 96.94 126 VAL B O 1
ATOM 2369 N N . THR B 1 127 ? 3.188 -20.094 -1.467 1 94.31 127 THR B N 1
ATOM 2370 C CA . THR B 1 127 ? 3.955 -21.312 -1.231 1 94.31 127 THR B CA 1
ATOM 2371 C C . THR B 1 127 ? 3.057 -22.438 -0.702 1 94.31 127 THR B C 1
ATOM 2373 O O . THR B 1 127 ? 2.393 -23.125 -1.479 1 94.31 127 THR B O 1
ATOM 2376 N N . THR B 1 128 ? 2.738 -22.422 0.607 1 93.69 128 THR B N 1
ATOM 2377 C CA . THR B 1 128 ? 1.835 -23.406 1.183 1 93.69 128 THR B CA 1
ATOM 2378 C C . THR B 1 128 ? 0.388 -22.938 1.104 1 93.69 128 THR B C 1
ATOM 2380 O O . THR B 1 128 ? -0.543 -23.719 1.251 1 93.69 128 THR B O 1
ATOM 2383 N N . GLY B 1 129 ? 0.229 -21.672 0.972 1 95.5 129 GLY B N 1
ATOM 2384 C CA . GLY B 1 129 ? -1.096 -21.062 0.891 1 95.5 129 GLY B CA 1
ATOM 2385 C C . GLY B 1 129 ? -1.64 -20.641 2.24 1 95.5 129 GLY B C 1
ATOM 2386 O O . GLY B 1 129 ? -2.764 -20.141 2.33 1 95.5 129 GLY B O 1
ATOM 2387 N N . GLY B 1 130 ? -0.896 -20.781 3.277 1 94.31 130 GLY B N 1
ATOM 2388 C CA . GLY B 1 130 ? -1.347 -20.484 4.633 1 94.31 130 GLY B CA 1
ATOM 2389 C C . GLY B 1 130 ? -1.754 -19.047 4.832 1 94.31 130 GLY B C 1
ATOM 2390 O O . GLY B 1 130 ? -2.842 -18.766 5.34 1 94.31 130 GLY B O 1
ATOM 2391 N N . SER B 1 131 ? -0.872 -18.094 4.453 1 93.5 131 SER B N 1
ATOM 2392 C CA . SER B 1 131 ? -1.16 -16.672 4.613 1 93.5 131 SER B CA 1
ATOM 2393 C C . SER B 1 131 ? -2.402 -16.266 3.826 1 93.5 131 SER B C 1
ATOM 2395 O O . SER B 1 131 ? -3.254 -15.531 4.336 1 93.5 131 SER B O 1
ATOM 2397 N N . LEU B 1 132 ? -2.471 -16.75 2.652 1 97.56 132 LEU B N 1
ATOM 2398 C CA . LEU B 1 132 ? -3.607 -16.422 1.798 1 97.56 132 LEU B CA 1
ATOM 2399 C C . LEU B 1 132 ? -4.898 -17 2.363 1 97.56 132 LEU B C 1
ATOM 2401 O O . LEU B 1 132 ? -5.938 -16.328 2.352 1 97.56 132 LEU B O 1
ATOM 2405 N N . LEU B 1 133 ? -4.895 -18.188 2.846 1 97.69 133 LEU B N 1
ATOM 2406 C CA . LEU B 1 133 ? -6.07 -18.812 3.455 1 97.69 133 LEU B CA 1
ATOM 2407 C C . LEU B 1 133 ? -6.523 -18.016 4.68 1 97.69 133 LEU B C 1
ATOM 2409 O O . LEU B 1 133 ? -7.719 -17.766 4.852 1 97.69 133 LEU B O 1
ATOM 2413 N N . THR B 1 134 ? -5.582 -17.656 5.52 1 96.75 134 THR B N 1
ATOM 2414 C CA . THR B 1 134 ? -5.891 -16.828 6.68 1 96.75 134 THR B CA 1
ATOM 2415 C C . THR B 1 134 ? -6.551 -15.523 6.254 1 96.75 134 THR B C 1
ATOM 2417 O O . THR B 1 134 ? -7.539 -15.094 6.852 1 96.75 134 THR B O 1
ATOM 2420 N N . ALA B 1 135 ? -6.004 -14.891 5.227 1 97.69 135 ALA B N 1
ATOM 2421 C CA . ALA B 1 135 ? -6.594 -13.664 4.699 1 97.69 135 ALA B CA 1
ATOM 2422 C C . ALA B 1 135 ? -8.031 -13.898 4.25 1 97.69 135 ALA B C 1
ATOM 2424 O O . ALA B 1 135 ? -8.93 -13.109 4.566 1 97.69 135 ALA B O 1
ATOM 2425 N N . CYS B 1 136 ? -8.258 -14.945 3.541 1 98.38 136 CYS B N 1
ATOM 2426 C CA . CYS B 1 136 ? -9.594 -15.273 3.061 1 98.38 136 CYS B CA 1
ATOM 2427 C C . CYS B 1 136 ? -10.562 -15.461 4.227 1 98.38 136 CYS B C 1
ATOM 2429 O O . CYS B 1 136 ? -11.688 -14.969 4.184 1 98.38 136 CYS B O 1
ATOM 2431 N N . GLU B 1 137 ? -10.141 -16.141 5.238 1 97.06 137 GLU B N 1
ATOM 2432 C CA . GLU B 1 137 ? -10.977 -16.375 6.41 1 97.06 137 GLU B CA 1
ATOM 2433 C C . GLU B 1 137 ? -11.391 -15.062 7.07 1 97.06 137 GLU B C 1
ATOM 2435 O O . GLU B 1 137 ? -12.555 -14.891 7.434 1 97.06 137 GLU B O 1
ATOM 2440 N N . ARG B 1 138 ? -10.5 -14.195 7.215 1 96.75 138 ARG B N 1
ATOM 2441 C CA . ARG B 1 138 ? -10.773 -12.906 7.836 1 96.75 138 ARG B CA 1
ATOM 2442 C C . ARG B 1 138 ? -11.711 -12.07 6.969 1 96.75 138 ARG B C 1
ATOM 2444 O O . ARG B 1 138 ? -12.617 -11.414 7.48 1 96.75 138 ARG B O 1
ATOM 2451 N N . VAL B 1 139 ? -11.469 -12.078 5.684 1 98.06 139 VAL B N 1
ATOM 2452 C CA . VAL B 1 139 ? -12.305 -11.336 4.742 1 98.06 139 VAL B CA 1
ATOM 2453 C C . VAL B 1 139 ? -13.727 -11.891 4.773 1 98.06 139 VAL B C 1
ATOM 2455 O O . VAL B 1 139 ? -14.695 -11.125 4.848 1 98.06 139 VAL B O 1
ATOM 2458 N N . ALA B 1 140 ? -13.836 -13.188 4.762 1 97.69 140 ALA B N 1
ATOM 2459 C CA . ALA B 1 140 ? -15.148 -13.828 4.824 1 97.69 140 ALA B CA 1
ATOM 2460 C C . ALA B 1 140 ? -15.836 -13.523 6.152 1 97.69 140 ALA B C 1
ATOM 2462 O O . ALA B 1 140 ? -17.047 -13.25 6.184 1 97.69 140 ALA B O 1
ATOM 2463 N N . ALA B 1 141 ? -15.102 -13.562 7.25 1 96.12 141 ALA B N 1
ATOM 2464 C CA . ALA B 1 141 ? -15.648 -13.312 8.586 1 96.12 141 ALA B CA 1
ATOM 2465 C C . ALA B 1 141 ? -16.172 -11.883 8.695 1 96.12 141 ALA B C 1
ATOM 2467 O O . ALA B 1 141 ? -17.062 -11.602 9.516 1 96.12 141 ALA B O 1
ATOM 2468 N N . ALA B 1 142 ? -15.664 -11.023 7.871 1 95.94 142 ALA B N 1
ATOM 2469 C CA . ALA B 1 142 ? -16.094 -9.625 7.887 1 95.94 142 ALA B CA 1
ATOM 2470 C C . ALA B 1 142 ? -17.359 -9.43 7.062 1 95.94 142 ALA B C 1
ATOM 2472 O O . ALA B 1 142 ? -17.859 -8.312 6.934 1 95.94 142 ALA B O 1
ATOM 2473 N N . GLY B 1 143 ? -17.828 -10.477 6.434 1 97.38 143 GLY B N 1
ATOM 2474 C CA . GLY B 1 143 ? -19.094 -10.422 5.734 1 97.38 143 GLY B CA 1
ATOM 2475 C C . GLY B 1 143 ? -18.953 -10.195 4.242 1 97.38 143 GLY B C 1
ATOM 2476 O O . GLY B 1 143 ? -19.922 -9.906 3.551 1 97.38 143 GLY B O 1
ATOM 2477 N N . LEU B 1 144 ? -17.766 -10.266 3.74 1 98.19 144 LEU B N 1
ATOM 2478 C CA . LEU B 1 144 ? -17.516 -10.07 2.314 1 98.19 144 LEU B CA 1
ATOM 2479 C C . LEU B 1 144 ? -17.516 -11.406 1.576 1 98.19 144 LEU B C 1
ATOM 2481 O O . LEU B 1 144 ? -17.266 -12.453 2.178 1 98.19 144 LEU B O 1
ATOM 2485 N N . GLU B 1 145 ? -17.844 -11.336 0.33 1 98.44 145 GLU B N 1
ATOM 2486 C CA . GLU B 1 145 ? -17.859 -12.531 -0.515 1 98.44 145 GLU B CA 1
ATOM 2487 C C . GLU B 1 145 ? -16.594 -12.617 -1.365 1 98.44 145 GLU B C 1
ATOM 2489 O O . GLU B 1 145 ? -16.344 -11.742 -2.197 1 98.44 145 GLU B O 1
ATOM 2494 N N . ILE B 1 146 ? -15.859 -13.672 -1.236 1 98.44 146 ILE B N 1
ATOM 2495 C CA . ILE B 1 146 ? -14.617 -13.836 -1.979 1 98.44 146 ILE B CA 1
ATOM 2496 C C . ILE B 1 146 ? -14.906 -14.477 -3.334 1 98.44 146 ILE B C 1
ATOM 2498 O O . ILE B 1 146 ? -15.414 -15.602 -3.4 1 98.44 146 ILE B O 1
ATOM 2502 N N . THR B 1 147 ? -14.477 -13.805 -4.383 1 97.06 147 THR B N 1
ATOM 2503 C CA . THR B 1 147 ? -14.766 -14.273 -5.734 1 97.06 147 THR B CA 1
ATOM 2504 C C . THR B 1 147 ? -13.594 -15.078 -6.297 1 97.06 147 THR B C 1
ATOM 2506 O O . THR B 1 147 ? -13.766 -15.844 -7.242 1 97.06 147 THR B O 1
ATOM 2509 N N . GLY B 1 148 ? -12.469 -14.859 -5.805 1 97.94 148 GLY B N 1
ATOM 2510 C CA . GLY B 1 148 ? -11.242 -15.516 -6.246 1 97.94 148 GLY B CA 1
ATOM 2511 C C . GLY B 1 148 ? -10.008 -15.008 -5.523 1 97.94 148 GLY B C 1
ATOM 2512 O O . GLY B 1 148 ? -10.062 -13.992 -4.824 1 97.94 148 GLY B O 1
ATOM 2513 N N . VAL B 1 149 ? -8.977 -15.82 -5.645 1 98.81 149 VAL B N 1
ATOM 2514 C CA . VAL B 1 149 ? -7.68 -15.445 -5.094 1 98.81 149 VAL B CA 1
ATOM 2515 C C . VAL B 1 149 ? -6.641 -15.383 -6.207 1 98.81 149 VAL B C 1
ATOM 2517 O O . VAL B 1 149 ? -6.699 -16.172 -7.16 1 98.81 149 VAL B O 1
ATOM 2520 N N . TYR B 1 150 ? -5.781 -14.414 -6.145 1 98.88 150 TYR B N 1
ATOM 2521 C CA . TYR B 1 150 ? -4.816 -14.102 -7.195 1 98.88 150 TYR B CA 1
ATOM 2522 C C . TYR B 1 150 ? -3.432 -13.867 -6.609 1 98.88 150 TYR B C 1
ATOM 2524 O O . TYR B 1 150 ? -3.299 -13.281 -5.527 1 98.88 150 TYR B O 1
ATOM 2532 N N . CYS B 1 151 ? -2.389 -14.258 -7.305 1 98.88 151 CYS B N 1
ATOM 2533 C CA . CYS B 1 151 ? -1.043 -13.984 -6.816 1 98.88 151 CYS B CA 1
ATOM 2534 C C . CYS B 1 151 ? -0.093 -13.68 -7.965 1 98.88 151 CYS B C 1
ATOM 2536 O O . CYS B 1 151 ? -0.434 -13.891 -9.133 1 98.88 151 CYS B O 1
ATOM 2538 N N . VAL B 1 152 ? 1.002 -13.117 -7.633 1 98.88 152 VAL B N 1
ATOM 2539 C CA . VAL B 1 152 ? 2.031 -12.836 -8.625 1 98.88 152 VAL B CA 1
ATOM 2540 C C . VAL B 1 152 ? 2.764 -14.125 -9 1 98.88 152 VAL B C 1
ATOM 2542 O O . VAL B 1 152 ? 2.877 -14.461 -10.18 1 98.88 152 VAL B O 1
ATOM 2545 N N . LEU B 1 153 ? 3.189 -14.883 -7.961 1 98.75 153 LEU B N 1
ATOM 2546 C CA . LEU B 1 153 ? 3.98 -16.078 -8.195 1 98.75 153 LEU B CA 1
ATOM 2547 C C . LEU B 1 153 ? 3.418 -17.266 -7.414 1 98.75 153 LEU B C 1
ATOM 2549 O O . LEU B 1 153 ? 3.289 -17.203 -6.188 1 98.75 153 LEU B O 1
ATOM 2553 N N . ASP B 1 154 ? 3.07 -18.281 -8.055 1 98.12 154 ASP B N 1
ATOM 2554 C CA . ASP B 1 154 ? 2.775 -19.594 -7.465 1 98.12 154 ASP B CA 1
ATOM 2555 C C . ASP B 1 154 ? 4.016 -20.484 -7.453 1 98.12 154 ASP B C 1
ATOM 2557 O O . ASP B 1 154 ? 4.512 -20.875 -8.508 1 98.12 154 ASP B O 1
ATOM 2561 N N . ARG B 1 155 ? 4.465 -20.828 -6.277 1 95.75 155 ARG B N 1
ATOM 2562 C CA . ARG B 1 155 ? 5.688 -21.625 -6.156 1 95.75 155 ARG B CA 1
ATOM 2563 C C . ARG B 1 155 ? 5.406 -23.109 -6.402 1 95.75 155 ARG B C 1
ATOM 2565 O O . ARG B 1 155 ? 6.332 -23.922 -6.449 1 95.75 155 ARG B O 1
ATOM 2572 N N . LEU B 1 156 ? 4.207 -23.484 -6.523 1 95.62 156 LEU B N 1
ATOM 2573 C CA . LEU B 1 156 ? 3.785 -24.859 -6.781 1 95.62 156 LEU B CA 1
ATOM 2574 C C . LEU B 1 156 ? 4.238 -25.781 -5.656 1 95.62 156 LEU B C 1
ATOM 2576 O O . LEU B 1 156 ? 4.801 -26.844 -5.914 1 95.62 156 LEU B O 1
ATOM 2580 N N . GLU B 1 157 ? 3.971 -25.297 -4.445 1 93.62 157 GLU B N 1
ATOM 2581 C CA . GLU B 1 157 ? 4.383 -26.062 -3.275 1 93.62 157 GLU B CA 1
ATOM 2582 C C . GLU B 1 157 ? 3.182 -26.422 -2.404 1 93.62 157 GLU B C 1
ATOM 2584 O O . GLU B 1 157 ? 3.281 -26.438 -1.176 1 93.62 157 GLU B O 1
ATOM 2589 N N . GLY B 1 158 ? 2.037 -26.594 -3.072 1 95.75 158 GLY B N 1
ATOM 2590 C CA . GLY B 1 158 ? 0.883 -27.141 -2.371 1 95.75 158 GLY B CA 1
ATOM 2591 C C . GLY B 1 158 ? -0.16 -26.094 -2.041 1 95.75 158 GLY B C 1
ATOM 2592 O O . GLY B 1 158 ? -1.262 -26.422 -1.6 1 95.75 158 GLY B O 1
ATOM 2593 N N . GLY B 1 159 ? 0.187 -24.828 -2.266 1 96.94 159 GLY B N 1
ATOM 2594 C CA . GLY B 1 159 ? -0.732 -23.75 -1.937 1 96.94 159 GLY B CA 1
ATOM 2595 C C . GLY B 1 159 ? -2.014 -23.797 -2.746 1 96.94 159 GLY B C 1
ATOM 2596 O O . GLY B 1 159 ? -3.105 -23.609 -2.201 1 96.94 159 GLY B O 1
ATOM 2597 N N . ARG B 1 160 ? -1.936 -24.031 -4.027 1 97.69 160 ARG B N 1
ATOM 2598 C CA . ARG B 1 160 ? -3.094 -24.094 -4.91 1 97.69 160 ARG B CA 1
ATOM 2599 C C . ARG B 1 160 ? -4.078 -25.172 -4.457 1 97.69 160 ARG B C 1
ATOM 2601 O O . ARG B 1 160 ? -5.285 -24.938 -4.418 1 97.69 160 ARG B O 1
ATOM 2608 N N . GLU B 1 161 ? -3.592 -26.328 -4.141 1 98 161 GLU B N 1
ATOM 2609 C CA . GLU B 1 161 ? -4.422 -27.453 -3.691 1 98 161 GLU B CA 1
ATOM 2610 C C . GLU B 1 161 ? -5.102 -27.125 -2.363 1 98 161 GLU B C 1
ATOM 2612 O O . GLU B 1 161 ? -6.293 -27.391 -2.191 1 98 161 GLU B O 1
ATOM 2617 N N . ARG B 1 162 ? -4.312 -26.594 -1.454 1 97.88 162 ARG B N 1
ATOM 2618 C CA . ARG B 1 162 ? -4.867 -26.219 -0.155 1 97.88 162 ARG B CA 1
ATOM 2619 C C . ARG B 1 162 ? -6.008 -25.219 -0.311 1 97.88 162 ARG B C 1
ATOM 2621 O O . ARG B 1 162 ? -7.043 -25.344 0.342 1 97.88 162 ARG B O 1
ATOM 2628 N N . LEU B 1 163 ? -5.773 -24.203 -1.15 1 98.31 163 LEU B N 1
ATOM 2629 C CA . LEU B 1 163 ? -6.793 -23.188 -1.41 1 98.31 163 LEU B CA 1
ATOM 2630 C C . LEU B 1 163 ? -8.016 -23.812 -2.082 1 98.31 163 LEU B C 1
ATOM 2632 O O . LEU B 1 163 ? -9.148 -23.5 -1.711 1 98.31 163 LEU B O 1
ATOM 2636 N N . ARG B 1 164 ? -7.812 -24.688 -3.025 1 98.12 164 ARG B N 1
ATOM 2637 C CA . ARG B 1 164 ? -8.906 -25.375 -3.699 1 98.12 164 ARG B CA 1
ATOM 2638 C C . ARG B 1 164 ? -9.742 -26.188 -2.707 1 98.12 164 ARG B C 1
ATOM 2640 O O . ARG B 1 164 ? -10.977 -26.141 -2.756 1 98.12 164 ARG B O 1
ATOM 2647 N N . ASP B 1 165 ? -9.086 -26.875 -1.825 1 98.12 165 ASP B N 1
ATOM 2648 C CA . ASP B 1 165 ? -9.773 -27.672 -0.813 1 98.12 165 ASP B CA 1
ATOM 2649 C C . ASP B 1 165 ? -10.625 -26.797 0.095 1 98.12 165 ASP B C 1
ATOM 2651 O O . ASP B 1 165 ? -11.641 -27.25 0.633 1 98.12 165 ASP B O 1
ATOM 2655 N N . ALA B 1 166 ? -10.211 -25.609 0.243 1 98 166 ALA B N 1
ATOM 2656 C CA . ALA B 1 166 ? -10.953 -24.672 1.074 1 98 166 ALA B CA 1
ATOM 2657 C C . ALA B 1 166 ? -12.031 -23.953 0.264 1 98 166 ALA B C 1
ATOM 2659 O O . ALA B 1 166 ? -12.75 -23.109 0.792 1 98 166 ALA B O 1
ATOM 2660 N N . GLY B 1 167 ? -12.07 -24.203 -1.089 1 97.75 167 GLY B N 1
ATOM 2661 C CA . GLY B 1 167 ? -13.133 -23.656 -1.92 1 97.75 167 GLY B CA 1
ATOM 2662 C C . GLY B 1 167 ? -12.711 -22.422 -2.703 1 97.75 167 GLY B C 1
ATOM 2663 O O . GLY B 1 167 ? -13.555 -21.703 -3.229 1 97.75 167 GLY B O 1
ATOM 2664 N N . TYR B 1 168 ? -11.422 -22.172 -2.764 1 98.25 168 TYR B N 1
ATOM 2665 C CA . TYR B 1 168 ? -10.945 -20.984 -3.461 1 98.25 168 TYR B CA 1
ATOM 2666 C C . TYR B 1 168 ? -10.188 -21.359 -4.727 1 98.25 168 TYR B C 1
ATOM 2668 O O . TYR B 1 168 ? -9.438 -22.328 -4.738 1 98.25 168 TYR B O 1
ATOM 2676 N N . SER B 1 169 ? -10.367 -20.578 -5.797 1 97.94 169 SER B N 1
ATOM 2677 C CA . SER B 1 169 ? -9.641 -20.766 -7.051 1 97.94 169 SER B CA 1
ATOM 2678 C C . SER B 1 169 ? -8.469 -19.797 -7.16 1 97.94 169 SER B C 1
ATOM 2680 O O . SER B 1 169 ? -8.664 -18.578 -7.152 1 97.94 169 SER B O 1
ATOM 2682 N N . LEU B 1 170 ? -7.289 -20.344 -7.363 1 98.62 170 LEU B N 1
ATOM 2683 C CA . LEU B 1 170 ? -6.082 -19.531 -7.449 1 98.62 170 LEU B CA 1
ATOM 2684 C C . LEU B 1 170 ? -5.738 -19.219 -8.906 1 98.62 170 LEU B C 1
ATOM 2686 O O . LEU B 1 170 ? -5.68 -20.125 -9.734 1 98.62 170 LEU B O 1
ATOM 2690 N N . THR B 1 171 ? -5.605 -17.984 -9.234 1 98.75 171 THR B N 1
ATOM 2691 C CA . THR B 1 171 ? -5.031 -17.531 -10.492 1 98.75 171 THR B CA 1
ATOM 2692 C C . THR B 1 171 ? -3.697 -16.828 -10.258 1 98.75 171 THR B C 1
ATOM 2694 O O . THR B 1 171 ? -3.617 -15.891 -9.453 1 98.75 171 THR B O 1
ATOM 2697 N N . ALA B 1 172 ? -2.674 -17.281 -10.875 1 98.69 172 ALA B N 1
ATOM 2698 C CA . ALA B 1 172 ? -1.345 -16.688 -10.719 1 98.69 172 ALA B CA 1
ATOM 2699 C C . ALA B 1 172 ? -0.895 -16.016 -12.016 1 98.69 172 ALA B C 1
ATOM 2701 O O . ALA B 1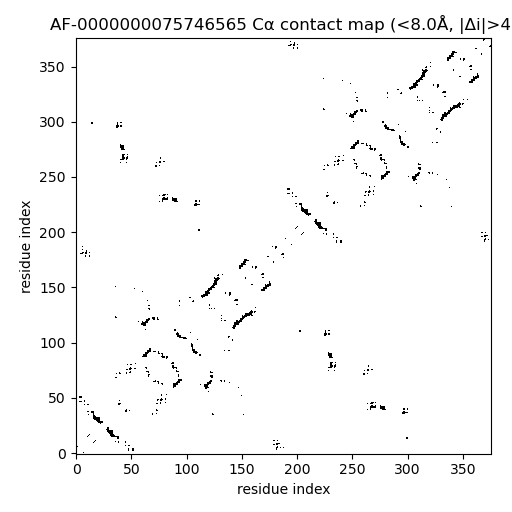 172 ? -1.171 -16.5 -13.109 1 98.69 172 ALA B O 1
ATOM 2702 N N . LEU B 1 173 ? -0.215 -14.906 -11.875 1 98.62 173 LEU B N 1
ATOM 2703 C CA . LEU B 1 173 ? 0.405 -14.305 -13.047 1 98.62 173 LEU B CA 1
ATOM 2704 C C . LEU B 1 173 ? 1.502 -15.203 -13.609 1 98.62 173 LEU B C 1
ATOM 2706 O O . LEU B 1 173 ? 1.647 -15.32 -14.828 1 98.62 173 LEU B O 1
ATOM 2710 N N . PHE B 1 174 ? 2.271 -15.789 -12.617 1 98.62 174 PHE B N 1
ATOM 2711 C CA . PHE B 1 174 ? 3.391 -16.609 -13.07 1 98.62 174 PHE B CA 1
ATOM 2712 C C . PHE B 1 174 ? 3.568 -17.828 -12.172 1 98.62 174 PHE B C 1
ATOM 2714 O O . PHE B 1 174 ? 3.326 -17.75 -10.961 1 98.62 174 PHE B O 1
ATOM 2721 N N . THR B 1 175 ? 3.955 -18.906 -12.734 1 98.06 175 THR B N 1
ATOM 2722 C CA . THR B 1 175 ? 4.82 -19.875 -12.062 1 98.06 175 THR B CA 1
ATOM 2723 C C . THR B 1 175 ? 6.289 -19.547 -12.305 1 98.06 175 THR B C 1
ATOM 2725 O O . THR B 1 175 ? 6.609 -18.672 -13.109 1 98.06 175 THR B O 1
ATOM 2728 N N . ARG B 1 176 ? 7.109 -20.234 -11.586 1 96.56 176 ARG B N 1
ATOM 2729 C CA . ARG B 1 176 ? 8.531 -19.953 -11.797 1 96.56 176 ARG B CA 1
ATOM 2730 C C . ARG B 1 176 ? 8.914 -20.156 -13.258 1 96.56 176 ARG B C 1
ATOM 2732 O O . ARG B 1 176 ? 9.586 -19.312 -13.852 1 96.56 176 ARG B O 1
ATOM 2739 N N . ASP B 1 177 ? 8.531 -21.281 -13.805 1 96.81 177 ASP B N 1
ATOM 2740 C CA . ASP B 1 177 ? 8.859 -21.609 -15.188 1 96.81 177 ASP B CA 1
ATOM 2741 C C . ASP B 1 177 ? 8.312 -20.547 -16.141 1 96.81 177 ASP B C 1
ATOM 2743 O O . ASP B 1 177 ? 9.008 -20.125 -17.062 1 96.81 177 ASP B O 1
ATOM 2747 N N . GLU B 1 178 ? 7.09 -20.109 -15.969 1 97.62 178 GLU B N 1
ATOM 2748 C CA . GLU B 1 178 ? 6.484 -19.078 -16.797 1 97.62 178 GLU B CA 1
ATOM 2749 C C . GLU B 1 178 ? 7.246 -17.766 -16.672 1 97.62 178 GLU B C 1
ATOM 2751 O O . GLU B 1 178 ? 7.445 -17.062 -17.672 1 97.62 178 GLU B O 1
ATOM 2756 N N . LEU B 1 179 ? 7.625 -17.406 -15.43 1 97.88 179 LEU B N 1
ATOM 2757 C CA . LEU B 1 179 ? 8.367 -16.188 -15.172 1 97.88 179 LEU B CA 1
ATOM 2758 C C . LEU B 1 179 ? 9.688 -16.172 -15.945 1 97.88 179 LEU B C 1
ATOM 2760 O O . LEU B 1 179 ? 10 -15.195 -16.625 1 97.88 179 LEU B O 1
ATOM 2764 N N . LEU B 1 180 ? 10.414 -17.312 -15.852 1 96.75 180 LEU B N 1
ATOM 2765 C CA . LEU B 1 180 ? 11.703 -17.438 -16.516 1 96.75 180 LEU B CA 1
ATOM 2766 C C . LEU B 1 180 ? 11.547 -17.375 -18.031 1 96.75 180 LEU B C 1
ATOM 2768 O O . LEU B 1 180 ? 12.312 -16.688 -18.719 1 96.75 180 LEU B O 1
ATOM 2772 N N . ARG B 1 181 ? 10.562 -18 -18.547 1 96.31 181 ARG B N 1
ATOM 2773 C CA . ARG B 1 181 ? 10.32 -18.016 -19.984 1 96.31 181 ARG B CA 1
ATOM 2774 C C . ARG B 1 181 ? 9.914 -16.625 -20.484 1 96.31 181 ARG B C 1
ATOM 2776 O O . ARG B 1 181 ? 10.43 -16.156 -21.5 1 96.31 181 ARG B O 1
ATOM 2783 N N . ALA B 1 182 ? 9.039 -15.977 -19.781 1 94.88 182 ALA B N 1
ATOM 2784 C CA . ALA B 1 182 ? 8.57 -14.648 -20.172 1 94.88 182 ALA B CA 1
ATOM 2785 C C . ALA B 1 182 ? 9.703 -13.633 -20.125 1 94.88 182 ALA B C 1
ATOM 2787 O O . ALA B 1 182 ? 9.812 -12.766 -20.984 1 94.88 182 ALA B O 1
ATOM 2788 N N . GLY B 1 183 ? 10.508 -13.758 -19.047 1 93.44 183 GLY B N 1
ATOM 2789 C CA . GLY B 1 183 ? 11.625 -12.844 -18.891 1 93.44 183 GLY B CA 1
ATOM 2790 C C . GLY B 1 183 ? 12.648 -12.961 -20 1 93.44 183 GLY B C 1
ATOM 2791 O O . GLY B 1 183 ? 13.383 -12.008 -20.281 1 93.44 183 GLY B O 1
ATOM 2792 N N . ARG B 1 184 ? 12.719 -14.141 -20.656 1 90.94 184 ARG B N 1
ATOM 2793 C CA . ARG B 1 184 ? 13.641 -14.383 -21.766 1 90.94 184 ARG B CA 1
ATOM 2794 C C . ARG B 1 184 ? 13.008 -13.977 -23.094 1 90.94 184 ARG B C 1
ATOM 2796 O O . ARG B 1 184 ? 13.625 -14.141 -24.156 1 90.94 184 ARG B O 1
ATOM 2803 N N . GLY B 1 185 ? 11.875 -13.477 -23 1 86.5 185 GLY B N 1
ATOM 2804 C CA . GLY B 1 185 ? 11.234 -12.984 -24.203 1 86.5 185 GLY B CA 1
ATOM 2805 C C . GLY B 1 185 ? 10.391 -14.031 -24.906 1 86.5 185 GLY B C 1
ATOM 2806 O O . GLY B 1 185 ? 9.961 -13.836 -26.047 1 86.5 185 GLY B O 1
ATOM 2807 N N . GLU B 1 186 ? 10.164 -15.164 -24.203 1 84.75 186 GLU B N 1
ATOM 2808 C CA . GLU B 1 186 ? 9.32 -16.219 -24.766 1 84.75 186 GLU B CA 1
ATOM 2809 C C . GLU B 1 186 ? 7.844 -15.938 -24.5 1 84.75 186 GLU B C 1
ATOM 2811 O O . GLU B 1 186 ? 7.496 -15.289 -23.516 1 84.75 186 GLU B O 1
ATOM 2816 N N . ASP B 1 187 ? 7.055 -16.328 -25.484 1 72.38 187 ASP B N 1
ATOM 2817 C CA . ASP B 1 187 ? 5.613 -16.141 -25.328 1 72.38 187 ASP B CA 1
ATOM 2818 C C . ASP B 1 187 ? 5.066 -17.016 -24.203 1 72.38 187 ASP B C 1
ATOM 2820 O O . ASP B 1 187 ? 5.395 -18.203 -24.125 1 72.38 187 ASP B O 1
ATOM 2824 N N . VAL B 1 188 ? 4.488 -16.266 -23.266 1 68.12 188 VAL B N 1
ATOM 2825 C CA . VAL B 1 188 ? 3.793 -16.969 -22.188 1 68.12 188 VAL B CA 1
ATOM 2826 C C . VAL B 1 188 ? 2.324 -16.562 -22.172 1 68.12 188 VAL B C 1
ATOM 2828 O O . VAL B 1 188 ? 1.982 -15.445 -22.562 1 68.12 188 VAL B O 1
#

Radius of gyration: 19.98 Å; Cα contacts (8 Å, |Δi|>4): 823; chains: 2; bounding box: 45×56×56 Å

Secondary structure (DSSP, 8-state):
---HHHHHHHHHHHHTEEEEEEE-TTS-EEEEEE-THHHHTSHHHHHHHHHHHHHHS-TT--EEEEETTTTHHHHHHHHHHHHHTT----EEEEPSS--SSSTTTTEE-GGG--TT-EEEEEEEEESSSHHHHHHHHHHHHTTPEEEEEEEEEE--SSHHHHHHHTT--EEEEEEHHHHHHHHTT---/---HHHHHHHHHHHHTEEEEEEE-TTS-EEEEEE-THHHHTSHHHHHHHHHHHHHHS-TT--EEEEETTTTHHHHHHHHHHHHHTT----EEEEPSS--SSSTTTTEE-GGG--TT-EEEEEEEEESSSHHHH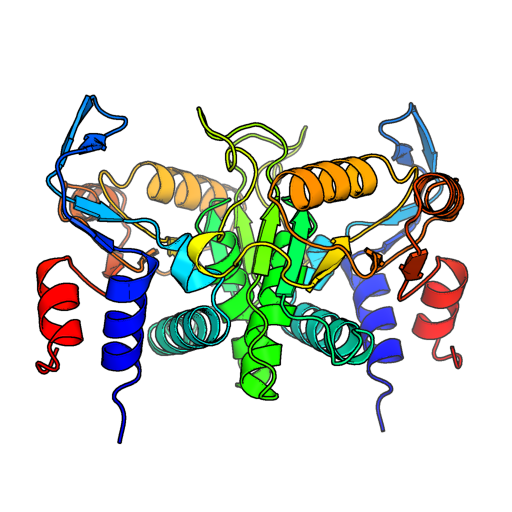HHHHHHHHTTPEEEEEEEEEE--SSHHHHHHHTT--EEEEEEHHHHHHHHTT---

Foldseek 3Di:
DDDLLLVLLQLQCVFFKAAAWDQDPVRDIDRIGGQLVRQCVDPSSVLSLLVVVLVVDDLQAQAEEEEPDFCVSNRVSVQVVCVVVPSNHYYKYFYPDFCDDDLLRGIPPCVSDDAAHEYEYEGAEFAQQVRVVVRVVSCVSSRYHYPAYEYAEYAVRNNQVVCVVVPHHYHYSDYPVRSVCSNVVHDD/DDDLLLVLLQLQCVFFKAAAWDQDPVRDIDRIGGQLVRQCVDPSSVLSLLVVVLVVDDLQAQAEEEEPDFCVSNRVSVQVVCVVVPSNHYYKYFYPDFCDDDLLRGIPPCVSDDAAHEYEYEGAEFAQQVRVVVRVVSCVSSRYHYPAYEYAEYAVRNNQVVCVVVPHHYHYSDYPVRSVCSNVVHDD

InterPro domains:
  IPR000836 Phosphoribosyltransferase domain [PF00156] (77-161)
  IPR000836 Phosphoribosyltransferase domain [cd06223] (64-175)
  IPR004467 Orotate phosphoribosyl transferase domain [TIGR00336] (16-178)
  IPR023031 Orotate phosphoribosyltransferase [MF_01208] (1-188)
  IPR029057 Phosphoribosyltransferase-like [G3DSA:3.40.50.2020] (1-187)
  IPR029057 Phosphoribosyltransferase-like [SSF53271] (7-181)

Solvent-accessible surface area (backbone atoms only — not comparable to full-atom values): 18919 Å² total; per-residue (Å²): 131,86,52,61,69,35,54,43,24,38,46,36,50,73,51,16,48,43,82,42,80,36,74,41,96,85,65,47,79,33,62,50,46,76,43,58,48,25,23,38,28,25,10,63,40,17,40,44,50,15,51,53,50,54,70,67,49,62,87,76,52,56,26,32,29,19,39,57,68,65,10,38,36,48,32,27,23,29,11,30,51,25,31,76,72,70,68,47,24,25,18,32,43,28,49,87,58,65,83,60,86,65,88,61,25,37,52,42,24,58,83,71,60,56,78,60,43,31,25,34,37,40,39,40,71,34,43,61,27,60,70,59,50,53,41,50,51,54,46,43,72,62,38,33,34,77,75,36,34,38,28,47,32,37,66,79,56,52,12,61,59,51,36,42,76,73,72,38,56,74,47,55,78,20,37,65,69,50,34,56,40,16,42,72,70,40,93,117,130,87,50,61,67,35,55,41,24,38,46,35,50,71,51,16,47,44,82,41,82,38,72,42,96,86,66,47,79,32,63,51,45,76,43,56,48,27,23,38,27,24,11,61,40,17,41,46,51,16,51,53,50,55,70,68,49,62,86,78,53,55,25,32,28,16,38,55,68,64,10,38,35,49,32,29,25,28,11,30,51,24,31,77,72,70,70,48,23,24,19,32,43,26,48,87,58,64,82,59,85,65,87,60,23,37,52,43,24,59,82,73,58,54,78,59,41,32,24,35,38,40,39,38,70,35,41,61,27,60,70,60,51,54,39,50,51,53,44,42,73,61,38,34,34,77,76,35,34,34,29,48,33,37,65,78,56,52,12,61,59,52,37,41,76,73,73,38,56,73,48,55,77,20,38,64,68,49,34,56,41,16,43,72,69,40,93,116

Nearest PDB structures (foldseek):
  5hkl-assembly1_A  TM=9.061E-01  e=1.508E-16  Mycobacterium tuberculosis H37Rv
  2yzk-assembly2_D  TM=8.391E-01  e=3.323E-13  Aeropyrum pernix
  2yzk-assembly2_C  TM=8.654E-01  e=8.157E-13  Aeropyrum pernix
  2yzk-assembly1_B  TM=8.820E-01  e=1.878E-12  Aeropyrum pernix
  2wns-assembly1_A  TM=7.865E-01  e=1.270E-13  Homo sapiens